Protein AF-A0A6A4AZH9-F1 (afdb_monomer_lite)

Organism: NCBI:txid129364

Foldseek 3Di:
DDDPPPLKDFAAPVNVVVCVVVVQFDDQDQPPVRAGQAWGKGFDDPDPPPPWGKIWTWDDDDVVCVVVRFDWDAHHPGITIIIIFTFQDPVLQVLVVVVDDPPDDRVVVVADGDDPDDDTSVRVVVLCVDPVNVVVVVVCCVPPNDPCSVVVNSSVNSVSVVVSVVVVVVVVVVVVVVVVVVVVVVVVVVVVVVVVVVVVVVVVVVVVVVVVVVVVVVVVVVVVVVVVVVVVVVVVVVVVVVVVVVVVVVVVVVVVVVVVVVVVVVCVVPDDDLVVVLVVCVVPDPDPDDSVVVSVVVVCVSVVHDDPPVDDDDDQDDPDPDPPDGDDDDDDDDDDDDDDDDDDDDDDDDD

Secondary structure (DSSP, 8-state):
------SSEEPBHHHHHHHHHTT-SPPP-B-TTS-B-S--EEE--S-TT--S-EEEEEEE--HHHHHTTB-EEEETTEEEEEEEEEPP-HHHHHHHHTTS-TTSPPGGGTS----SSPPPHHHHHHHHHSHHHHHHHHHHHHHH-STTHHHHHHHHHHHHHHHHHHHHHHHHHHHHHHHHHHHHHHHHHHHHHHHHHHHHHHHHHHHHHHHHHHHHHHHHHHHHHHHHHHHHHHHHHHHHHHHHHHHHHHHHHHHHHHHHHHHHHHHHHS---HHHHHHHHHHH----S-HHHHHHHHHHHHTTPPPPTT---------SS-TT-PPPPPPP-------------------

Radius of gyration: 79.44 Å; chains: 1; bounding box: 114×45×215 Å

pLDDT: mean 78.87, std 18.49, range [31.11, 98.38]

Sequence (351 aa):
QTADTLVTRFLTEPEVRRLETDNSLPAPELGPRGDVVAPTRCDFSMDPSSQGRTRLVGVPASNDHLLRHIHARDGYGGLEALVQVEELDHADLLDLQEFFPEEGPPVANLVLRSRTEATPGEDLMSALQSLPVQREVAALLSEYGADNLAERMFATVSLLRRILDRYRRVCRQLNASASRSRQGALKAQDQLRLIKLSHEFARARLEVECKDIVETNSYTAERYRDDVKALIQEQDANTRRLREENSRLQQQLDDSLALQRVQDQQRQETRFEVADLMNFLGDHATLACNWTRLRDLLAHFHDHTPVPGTWQTVIATTAGDDPLSQSGLFTSMDRPDDRSNDTSQQEESPE

Structure (mmCIF, N/CA/C/O backbone):
data_AF-A0A6A4AZH9-F1
#
_entry.id   AF-A0A6A4AZH9-F1
#
loop_
_atom_site.group_PDB
_atom_site.id
_atom_site.type_symbol
_atom_site.label_atom_id
_atom_site.label_alt_id
_atom_site.label_comp_id
_atom_site.label_asym_id
_atom_site.label_entity_id
_atom_site.label_seq_id
_atom_site.pdbx_PDB_ins_code
_atom_site.Cartn_x
_atom_site.Cartn_y
_atom_site.Cartn_z
_atom_site.occupancy
_atom_site.B_iso_or_equiv
_atom_site.auth_seq_id
_atom_site.auth_comp_id
_atom_site.auth_asym_id
_atom_site.auth_atom_id
_atom_site.pdbx_PDB_model_num
ATOM 1 N N . GLN A 1 1 ? -11.387 -24.317 17.269 1.00 31.11 1 GLN A N 1
ATOM 2 C CA . GLN A 1 1 ? -12.328 -24.398 18.401 1.00 31.11 1 GLN A CA 1
ATOM 3 C C . GLN A 1 1 ? -12.453 -23.006 18.980 1.00 31.11 1 GLN A C 1
ATOM 5 O O . GLN A 1 1 ? -11.541 -22.519 19.631 1.00 31.11 1 GLN A O 1
ATOM 10 N N . THR A 1 2 ? -13.517 -22.319 18.588 1.00 31.23 2 THR A N 1
ATOM 11 C CA . THR A 1 2 ? -13.925 -21.021 19.116 1.00 31.23 2 THR A CA 1
ATOM 12 C C . THR A 1 2 ? -14.366 -21.234 20.554 1.00 31.23 2 THR A C 1
ATOM 14 O O . THR A 1 2 ? -15.399 -21.851 20.790 1.00 31.23 2 THR A O 1
ATOM 17 N N . ALA A 1 3 ? -13.553 -20.793 21.512 1.00 31.56 3 ALA A N 1
ATOM 18 C CA . ALA A 1 3 ? -14.038 -20.616 22.867 1.00 31.56 3 ALA A CA 1
ATOM 19 C C . ALA A 1 3 ? -15.124 -19.541 22.791 1.00 31.56 3 ALA A C 1
ATOM 21 O O . ALA A 1 3 ? -14.811 -18.371 22.548 1.00 31.56 3 ALA A O 1
ATOM 22 N N . ASP A 1 4 ? -16.381 -19.963 22.925 1.00 36.62 4 ASP A N 1
ATOM 23 C CA . ASP A 1 4 ? -17.489 -19.087 23.279 1.00 36.62 4 ASP A CA 1
ATOM 24 C C . ASP A 1 4 ? -17.077 -18.380 24.564 1.00 36.62 4 ASP A C 1
ATOM 26 O O . ASP A 1 4 ? -17.174 -18.899 25.675 1.00 36.62 4 ASP A O 1
ATOM 30 N N . THR A 1 5 ? -16.490 -17.204 24.395 1.00 44.53 5 THR A N 1
ATOM 31 C CA . THR A 1 5 ? -16.122 -16.333 25.495 1.00 44.53 5 THR A CA 1
ATOM 32 C C . THR A 1 5 ? -17.438 -15.734 25.944 1.00 44.53 5 THR A C 1
ATOM 34 O O . THR A 1 5 ? -17.856 -14.693 25.436 1.00 44.53 5 THR A O 1
ATOM 37 N N . LEU A 1 6 ? -18.127 -16.445 26.842 1.00 54.19 6 LEU A N 1
ATOM 38 C CA . LEU A 1 6 ? -19.339 -15.974 27.502 1.00 54.19 6 LEU A CA 1
ATOM 39 C C . LEU A 1 6 ? -19.159 -14.493 27.857 1.00 54.19 6 LEU A C 1
ATOM 41 O O . LEU A 1 6 ? -18.090 -14.081 28.325 1.00 54.19 6 LEU A O 1
ATOM 45 N N . VAL A 1 7 ? -20.154 -13.668 27.527 1.00 62.19 7 VAL A N 1
ATOM 46 C CA . VAL A 1 7 ? -20.122 -12.213 27.775 1.00 62.19 7 VAL A CA 1
ATOM 47 C C . VAL A 1 7 ? -19.872 -11.942 29.262 1.00 62.19 7 VAL A C 1
ATOM 49 O O . VAL A 1 7 ? -19.099 -11.049 29.597 1.00 62.19 7 VAL A O 1
ATOM 52 N N . THR A 1 8 ? -20.421 -12.800 30.121 1.00 72.62 8 THR A N 1
ATOM 53 C CA . THR A 1 8 ? -20.174 -12.885 31.561 1.00 72.62 8 THR A CA 1
ATOM 54 C C . THR A 1 8 ? -19.335 -14.116 31.891 1.00 72.62 8 THR A C 1
ATOM 56 O O . THR A 1 8 ? -19.650 -15.230 31.475 1.00 72.62 8 THR A O 1
ATOM 59 N N . ARG A 1 9 ? -18.240 -13.926 32.634 1.00 84.25 9 ARG A N 1
ATOM 60 C CA . ARG A 1 9 ? -17.409 -15.028 33.133 1.00 84.25 9 ARG A CA 1
ATOM 61 C C . ARG A 1 9 ? -17.709 -15.248 34.608 1.00 84.25 9 ARG A C 1
ATOM 63 O O . ARG A 1 9 ? -17.479 -14.358 35.418 1.00 84.25 9 ARG A O 1
ATOM 70 N N . PHE A 1 10 ? -18.207 -16.430 34.936 1.00 85.94 10 PHE A N 1
ATOM 71 C CA . PHE A 1 10 ? -18.449 -16.856 36.310 1.00 85.94 10 PHE A CA 1
ATOM 72 C C . PHE A 1 10 ? -17.340 -17.772 36.805 1.00 85.94 10 PHE A C 1
ATOM 74 O O . PHE A 1 10 ? -16.674 -18.425 36.000 1.00 85.94 10 PHE A O 1
ATOM 81 N N . LEU A 1 11 ? -17.172 -17.841 38.125 1.00 83.06 11 LEU A N 1
ATOM 82 C CA . LEU A 1 11 ? -16.266 -18.809 38.725 1.00 83.06 11 LEU A CA 1
ATOM 83 C C . LEU A 1 11 ? -16.868 -20.213 38.752 1.00 83.06 11 LEU A C 1
ATOM 85 O O . LEU A 1 11 ? -17.995 -20.441 39.197 1.00 83.06 11 LEU A O 1
ATOM 89 N N . THR A 1 12 ? -16.063 -21.171 38.316 1.00 83.88 12 THR A N 1
ATOM 90 C CA . THR A 1 12 ? -16.353 -22.602 38.434 1.00 83.88 12 THR A CA 1
ATOM 91 C C . THR A 1 12 ? -15.789 -23.160 39.745 1.00 83.88 12 THR A C 1
ATOM 93 O O . THR A 1 12 ? -14.830 -22.617 40.297 1.00 83.88 12 THR A O 1
ATOM 96 N N . GLU A 1 13 ? -16.334 -24.272 40.251 1.00 79.81 13 GLU A N 1
ATOM 97 C CA . GLU A 1 13 ? -15.819 -24.928 41.470 1.00 79.81 13 GLU A CA 1
ATOM 98 C C . GLU A 1 13 ? -14.287 -25.124 41.522 1.00 79.81 13 GLU A C 1
ATOM 100 O O . GLU A 1 13 ? -13.693 -24.822 42.560 1.00 79.81 13 GLU A O 1
ATOM 105 N N . PRO A 1 14 ? -13.599 -25.606 40.465 1.00 79.69 14 PRO A N 1
ATOM 106 C CA . PRO A 1 14 ? -12.148 -25.780 40.520 1.00 79.69 14 PRO A CA 1
ATOM 107 C C . PRO A 1 14 ? -11.386 -24.451 40.618 1.00 79.69 14 PRO A C 1
ATOM 109 O O . PRO A 1 14 ? -10.327 -24.404 41.245 1.00 79.69 14 PRO A O 1
ATOM 112 N N . GLU A 1 15 ? -11.899 -23.373 40.020 1.00 80.75 15 GLU A N 1
ATOM 113 C CA . GLU A 1 15 ? -11.302 -22.037 40.141 1.00 80.75 15 GLU A CA 1
ATOM 114 C C . GLU A 1 15 ? -11.474 -21.493 41.561 1.00 80.75 15 GLU A C 1
ATOM 116 O O . GLU A 1 15 ? -10.529 -20.938 42.116 1.00 80.75 15 GLU A O 1
ATOM 121 N N . VAL A 1 16 ? -12.638 -21.720 42.175 1.00 80.50 16 VAL A N 1
ATOM 122 C CA . VAL A 1 16 ? -12.907 -21.320 43.562 1.00 80.50 16 VAL A CA 1
ATOM 123 C C . VAL A 1 16 ? -11.982 -22.033 44.531 1.00 80.50 16 VAL A C 1
ATOM 125 O O . VAL A 1 16 ? -11.310 -21.365 45.309 1.00 80.50 16 VAL A O 1
ATOM 128 N N . ARG A 1 17 ? -11.849 -23.361 44.429 1.00 77.56 17 ARG A N 1
ATOM 129 C CA . ARG A 1 17 ? -10.949 -24.120 45.314 1.00 77.56 17 ARG A CA 1
ATOM 130 C C . ARG A 1 17 ? -9.510 -23.625 45.234 1.00 77.56 17 ARG A C 1
ATOM 132 O O . ARG A 1 17 ? -8.837 -23.521 46.255 1.00 77.56 17 ARG A O 1
ATOM 139 N N . ARG A 1 18 ? -9.030 -23.296 44.031 1.00 79.44 18 ARG A N 1
ATOM 140 C CA . ARG A 1 18 ? -7.698 -22.696 43.859 1.00 79.44 18 ARG A CA 1
ATOM 141 C C . ARG A 1 18 ? -7.583 -21.372 44.610 1.00 79.44 18 ARG A C 1
ATOM 143 O O . ARG A 1 18 ? -6.642 -21.184 45.367 1.00 79.44 18 ARG A O 1
ATOM 150 N N . LEU A 1 19 ? -8.558 -20.487 44.436 1.00 77.44 19 LEU A N 1
ATOM 151 C CA . LEU A 1 19 ? -8.535 -19.160 45.045 1.00 77.44 19 LEU A CA 1
ATOM 152 C C . LEU A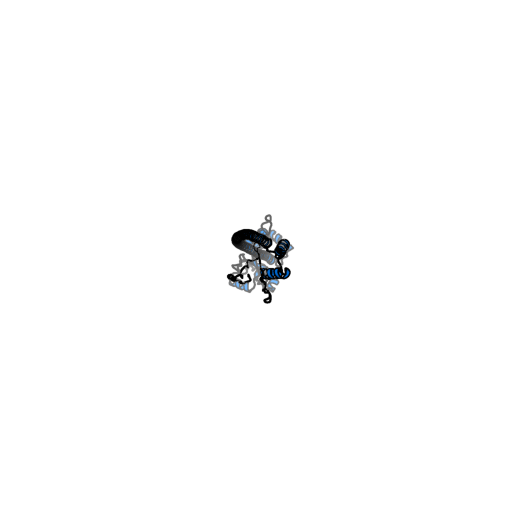 1 19 ? -8.716 -19.183 46.567 1.00 77.44 19 LEU A C 1
ATOM 154 O O . LEU A 1 19 ? -8.151 -18.334 47.252 1.00 77.44 19 LEU A O 1
ATOM 158 N N . GLU A 1 20 ? -9.474 -20.141 47.099 1.00 78.50 20 GLU A N 1
ATOM 159 C CA . GLU A 1 20 ? -9.558 -20.403 48.540 1.00 78.50 20 GLU A CA 1
ATOM 160 C C . GLU A 1 20 ? -8.208 -20.873 49.091 1.00 78.50 20 GLU A C 1
ATOM 162 O O . GLU A 1 20 ? -7.778 -20.411 50.145 1.00 78.50 20 GLU A O 1
ATOM 167 N N . THR A 1 21 ? -7.502 -21.734 48.350 1.00 76.69 21 THR A N 1
ATOM 168 C CA . THR A 1 21 ? -6.157 -22.203 48.730 1.00 76.69 21 THR A CA 1
ATOM 169 C C . THR A 1 21 ? -5.149 -21.047 48.753 1.00 76.69 21 THR A C 1
ATOM 171 O O . THR A 1 21 ? -4.294 -20.984 49.635 1.00 76.69 21 THR A O 1
ATOM 174 N N . ASP A 1 22 ? -5.290 -20.102 47.821 1.00 75.06 22 ASP A N 1
ATOM 175 C CA . ASP A 1 22 ? -4.430 -18.923 47.685 1.00 75.06 22 ASP A CA 1
ATOM 176 C C . ASP A 1 22 ? -4.863 -17.742 48.586 1.00 75.06 22 ASP A C 1
ATOM 178 O O . ASP A 1 22 ? -4.343 -16.635 48.437 1.00 75.06 22 ASP A O 1
ATOM 182 N N . ASN A 1 23 ? -5.832 -17.933 49.499 1.00 71.88 23 ASN A N 1
ATOM 183 C CA . ASN A 1 23 ? -6.441 -16.882 50.338 1.00 71.88 23 ASN A CA 1
ATOM 184 C C . ASN A 1 23 ? -6.912 -15.639 49.549 1.00 71.88 23 ASN A C 1
ATOM 186 O O . ASN A 1 23 ? -6.941 -14.525 50.071 1.00 71.88 23 ASN A O 1
ATOM 190 N N . SER A 1 24 ? -7.261 -15.820 48.274 1.00 73.94 24 SER A N 1
ATOM 191 C CA . SER A 1 24 ? -7.645 -14.744 47.350 1.00 73.94 24 SER A CA 1
ATOM 192 C C . SER A 1 24 ? -9.163 -14.538 47.272 1.00 73.94 24 SER A C 1
ATOM 194 O O . SER A 1 24 ? -9.627 -13.526 46.748 1.00 73.94 24 SER A O 1
ATOM 196 N N . LEU A 1 25 ? -9.952 -15.480 47.802 1.00 75.69 25 LEU A N 1
ATOM 197 C CA . LEU A 1 25 ? -11.391 -15.322 48.011 1.00 75.69 25 LEU A CA 1
ATOM 198 C C . LEU A 1 25 ? -11.680 -15.070 49.497 1.00 75.69 25 LEU A C 1
ATOM 200 O O . LEU A 1 25 ? -11.333 -15.913 50.325 1.00 75.69 25 LEU A O 1
ATOM 204 N N . PRO A 1 26 ? -12.338 -13.954 49.859 1.00 70.62 26 PRO A N 1
ATOM 205 C CA . PRO A 1 26 ? -12.730 -13.710 51.240 1.00 70.62 26 PRO A CA 1
ATOM 206 C C . PRO A 1 26 ? -13.801 -14.715 51.675 1.00 70.62 26 PRO A C 1
ATOM 208 O O . PRO A 1 26 ? -14.701 -15.062 50.899 1.00 70.62 26 PRO A O 1
ATOM 211 N N . ALA A 1 27 ? -13.731 -15.157 52.932 1.00 67.75 27 ALA A N 1
ATOM 212 C CA . ALA A 1 27 ? -14.790 -15.956 53.542 1.00 67.75 27 ALA A CA 1
ATOM 213 C C . ALA A 1 27 ? -16.128 -15.180 53.532 1.00 67.75 27 ALA A C 1
ATOM 215 O O . ALA A 1 27 ? -16.113 -13.948 53.506 1.00 67.75 27 ALA A O 1
ATOM 216 N N . PRO A 1 28 ? -17.289 -15.857 53.518 1.00 67.25 28 PRO A N 1
ATOM 217 C CA . PRO A 1 28 ? -18.581 -15.188 53.663 1.00 67.25 28 PRO A CA 1
ATOM 218 C C . PRO A 1 28 ? -18.626 -14.373 54.960 1.00 67.25 28 PRO A C 1
ATOM 220 O O . PRO A 1 28 ? -18.467 -14.925 56.048 1.00 67.25 28 PRO A O 1
ATOM 223 N N . GLU A 1 29 ? -18.810 -13.055 54.849 1.00 64.06 29 GLU A N 1
ATOM 224 C CA . GLU A 1 29 ? -18.957 -12.178 56.012 1.00 64.06 29 GLU A CA 1
ATOM 225 C C . GLU A 1 29 ? -20.348 -12.369 56.620 1.00 64.06 29 GLU A C 1
ATOM 227 O O . GLU A 1 29 ? -21.346 -11.876 56.099 1.00 64.06 29 GLU A O 1
ATOM 232 N N . LEU A 1 30 ? -20.414 -13.101 57.730 1.00 59.88 30 LEU A N 1
ATOM 233 C CA . LEU A 1 30 ? -21.642 -13.328 58.486 1.00 59.88 30 LEU A CA 1
ATOM 234 C C . LEU A 1 30 ? -21.755 -12.276 59.593 1.00 59.88 30 LEU A C 1
ATOM 236 O O . LEU A 1 30 ? -20.867 -12.140 60.434 1.00 59.88 30 LEU A O 1
ATOM 240 N N . GLY A 1 31 ? -22.857 -11.532 59.609 1.00 58.97 31 GLY A N 1
ATOM 241 C CA . GLY A 1 31 ? -23.168 -10.571 60.658 1.00 58.97 31 GLY A CA 1
ATOM 242 C C . GLY A 1 31 ? -23.436 -11.245 62.012 1.00 58.97 31 GLY A C 1
ATOM 243 O O . GLY A 1 31 ? -23.592 -12.465 62.097 1.00 58.97 31 GLY A O 1
ATOM 244 N N . PRO A 1 32 ? -23.569 -10.466 63.100 1.00 49.00 32 PRO A N 1
ATOM 245 C CA . PRO A 1 32 ? -23.728 -10.978 64.469 1.00 49.00 32 PRO A CA 1
ATOM 246 C C . PRO A 1 32 ? -24.996 -11.826 64.710 1.00 49.00 32 PRO A C 1
ATOM 248 O O . PRO A 1 32 ? -25.144 -12.412 65.781 1.00 49.00 32 PRO A O 1
ATOM 251 N N . ARG A 1 33 ? -25.907 -11.913 63.728 1.00 55.22 33 ARG A N 1
ATOM 252 C CA . ARG A 1 33 ? -27.088 -12.797 63.715 1.00 55.22 33 ARG A CA 1
ATOM 253 C C . ARG A 1 33 ? -27.050 -13.898 62.643 1.00 55.22 33 ARG A C 1
ATOM 255 O O . ARG A 1 33 ? -28.024 -14.629 62.514 1.00 55.22 33 ARG A O 1
ATOM 262 N N . GLY A 1 34 ? -25.948 -14.030 61.905 1.00 54.34 34 GLY A N 1
ATOM 263 C CA . GLY A 1 34 ? -25.836 -14.917 60.743 1.00 54.34 34 GLY A CA 1
ATOM 264 C C . GLY A 1 34 ? -26.272 -14.286 59.415 1.00 54.34 34 GLY A C 1
ATOM 265 O O . GLY A 1 34 ? -26.198 -14.956 58.392 1.00 54.34 34 GLY A O 1
ATOM 266 N N . ASP A 1 35 ? -26.683 -13.013 59.406 1.00 55.56 35 ASP A N 1
ATOM 267 C CA . ASP A 1 35 ? -27.084 -12.299 58.187 1.00 55.56 35 ASP A CA 1
ATOM 268 C C . ASP A 1 35 ? -25.862 -11.708 57.469 1.00 55.56 35 ASP A C 1
ATOM 270 O O . ASP A 1 35 ? -25.072 -10.992 58.084 1.00 55.56 35 ASP A O 1
ATOM 274 N N . VAL A 1 36 ? -25.699 -11.984 56.173 1.00 57.03 36 VAL A N 1
ATOM 275 C CA . VAL A 1 36 ? -24.596 -11.435 55.365 1.00 57.03 36 VAL A CA 1
ATOM 276 C C . VAL A 1 36 ? -24.802 -9.938 55.121 1.00 57.03 36 VAL A C 1
ATOM 278 O O . VAL A 1 36 ? -25.883 -9.502 54.730 1.00 57.03 36 VAL A O 1
ATOM 281 N N . VAL A 1 37 ? -23.751 -9.148 55.354 1.00 72.50 37 VAL A N 1
ATOM 282 C CA . VAL A 1 37 ? -23.840 -7.687 55.514 1.00 72.50 37 VAL A CA 1
ATOM 283 C C . VAL A 1 37 ? -23.841 -6.952 54.159 1.00 72.50 37 VAL A C 1
ATOM 285 O O . VAL A 1 37 ? -24.628 -6.027 53.976 1.00 72.50 37 VAL A O 1
ATOM 288 N N . ALA A 1 38 ? -23.068 -7.395 53.161 1.00 78.94 38 ALA A N 1
ATOM 289 C CA . ALA A 1 38 ? -23.060 -6.825 51.806 1.00 78.94 38 ALA A CA 1
ATOM 290 C C . ALA A 1 38 ? -22.777 -7.900 50.738 1.00 78.94 38 ALA A C 1
ATOM 292 O O . ALA A 1 38 ? -22.201 -8.937 51.076 1.00 78.94 38 ALA A O 1
ATOM 293 N N . PRO A 1 39 ? -23.146 -7.672 49.459 1.00 85.00 39 PRO A N 1
ATOM 294 C CA . PRO A 1 39 ? -22.800 -8.594 48.385 1.00 85.00 39 PRO A CA 1
ATOM 295 C C . PRO A 1 39 ? -21.295 -8.813 48.282 1.00 85.00 39 PRO A C 1
ATOM 297 O O . PRO A 1 39 ? -20.516 -7.866 48.444 1.00 85.00 39 PRO A O 1
ATOM 300 N N . THR A 1 40 ? -20.883 -10.045 47.976 1.00 86.38 40 THR A N 1
ATOM 301 C CA . THR A 1 40 ? -19.459 -10.394 47.920 1.00 86.38 40 THR A CA 1
ATOM 302 C C . THR A 1 40 ? -18.724 -9.487 46.932 1.00 86.38 40 THR A C 1
ATOM 304 O O . THR A 1 40 ? -19.158 -9.309 45.794 1.00 86.38 40 THR A O 1
ATOM 307 N N . ARG A 1 41 ? -17.583 -8.924 47.338 1.00 85.12 41 ARG A N 1
ATOM 308 C CA . ARG A 1 41 ? -16.720 -8.137 46.454 1.00 85.12 41 ARG A CA 1
ATOM 309 C C . ARG A 1 41 ? -15.258 -8.348 46.811 1.00 85.12 41 ARG A C 1
ATOM 311 O O . ARG A 1 41 ? -14.850 -8.049 47.928 1.00 85.12 41 ARG A O 1
ATOM 318 N N . CYS A 1 42 ? -14.457 -8.785 45.848 1.00 81.56 42 CYS A N 1
ATOM 319 C CA . CYS A 1 42 ? -13.008 -8.846 46.007 1.00 81.56 42 CYS A CA 1
ATOM 320 C C . CYS A 1 42 ? -12.281 -8.457 44.723 1.00 81.56 42 CYS A C 1
ATOM 322 O O . CYS A 1 42 ? -12.766 -8.671 43.607 1.00 81.56 42 CYS A O 1
ATOM 324 N N . ASP A 1 43 ? -11.107 -7.855 44.893 1.00 77.44 43 ASP A N 1
ATOM 325 C CA . ASP A 1 43 ? -10.218 -7.592 43.774 1.00 77.44 43 ASP A CA 1
ATOM 326 C C . ASP A 1 43 ? -9.674 -8.931 43.270 1.00 77.44 43 ASP A C 1
ATOM 328 O O . ASP A 1 43 ? -9.253 -9.790 44.044 1.00 77.44 43 ASP A O 1
ATOM 332 N N . PHE A 1 44 ? -9.734 -9.126 41.958 1.00 70.56 44 PHE A N 1
ATOM 333 C CA . PHE A 1 44 ? -9.440 -10.405 41.338 1.00 70.56 44 PHE A CA 1
ATOM 334 C C . PHE A 1 44 ? -8.429 -10.198 40.233 1.00 70.56 44 PHE A C 1
ATOM 336 O O . PHE A 1 44 ? -8.704 -9.492 39.271 1.00 70.56 44 PHE A O 1
ATOM 343 N N . SER A 1 45 ? -7.262 -10.819 40.348 1.00 64.62 45 SER A N 1
ATOM 344 C CA . SER A 1 45 ? -6.235 -10.773 39.312 1.00 64.62 45 SER A CA 1
ATOM 345 C C . SER A 1 45 ? -5.880 -12.199 38.921 1.00 64.62 45 SER A C 1
ATOM 347 O O . SER A 1 45 ? -5.252 -12.915 39.693 1.00 64.62 45 SER A O 1
ATOM 349 N N . MET A 1 46 ? -6.323 -12.630 37.739 1.00 53.59 46 MET A N 1
ATOM 350 C CA . MET A 1 46 ? -5.933 -13.931 37.174 1.00 53.59 46 MET A CA 1
ATOM 351 C C . MET A 1 46 ? -4.747 -13.825 36.216 1.00 53.59 46 MET A C 1
ATOM 353 O O . MET A 1 46 ? -4.149 -14.851 35.902 1.00 53.59 46 MET A O 1
ATOM 357 N N . ASP A 1 47 ? -4.407 -12.624 35.735 1.00 51.56 47 ASP A N 1
ATOM 358 C CA . ASP A 1 47 ? -3.449 -12.474 34.643 1.00 51.56 47 ASP A CA 1
ATOM 359 C C . ASP A 1 47 ? -2.713 -11.117 34.710 1.00 51.56 47 ASP A C 1
ATOM 361 O O . ASP A 1 47 ? -3.355 -10.068 34.679 1.00 51.56 47 ASP A O 1
ATOM 365 N N . PRO A 1 48 ? -1.368 -11.069 34.750 1.00 45.19 48 PRO A N 1
ATOM 366 C CA . PRO A 1 48 ? -0.621 -9.808 34.648 1.00 45.19 48 PRO A CA 1
ATOM 367 C C . PRO A 1 48 ? -0.758 -9.141 33.264 1.00 45.19 48 PRO A C 1
ATOM 369 O O . PRO A 1 48 ? -0.300 -8.015 33.071 1.00 45.19 48 PRO A O 1
ATOM 372 N N . SER A 1 49 ? -1.364 -9.833 32.291 1.00 47.72 49 SER A N 1
ATOM 373 C CA . SER A 1 49 ? -1.615 -9.338 30.935 1.00 47.72 49 SER A CA 1
ATOM 374 C C . SER A 1 49 ? -2.946 -8.587 30.777 1.00 47.72 49 SER A C 1
ATOM 376 O O . SER A 1 49 ? -3.097 -7.824 29.817 1.00 47.72 49 SER A O 1
ATOM 378 N N . SER A 1 50 ? -3.899 -8.736 31.709 1.00 52.25 50 SER A N 1
ATOM 379 C CA . SER A 1 50 ? -5.119 -7.927 31.719 1.00 52.25 50 SER A CA 1
ATOM 380 C C . SER A 1 50 ? -4.785 -6.531 32.239 1.00 52.25 50 SER A C 1
ATOM 382 O O . SER A 1 50 ? -4.673 -6.307 33.438 1.00 52.25 50 SER A O 1
ATOM 384 N N . GLN A 1 51 ? -4.627 -5.572 31.326 1.00 48.09 51 GLN A N 1
ATOM 385 C CA . GLN A 1 51 ? -4.374 -4.157 31.643 1.00 48.09 51 GLN A CA 1
ATOM 386 C C . GLN A 1 51 ? -5.514 -3.479 32.434 1.00 48.09 51 GLN A C 1
ATOM 388 O O . GLN A 1 51 ? -5.359 -2.339 32.862 1.00 48.09 51 GLN A O 1
ATOM 393 N N . GLY A 1 52 ? -6.645 -4.162 32.643 1.00 57.69 52 GLY A N 1
ATOM 394 C CA . GLY A 1 52 ? -7.787 -3.669 33.410 1.00 57.69 52 GLY A CA 1
ATOM 395 C C . GLY A 1 52 ? -7.850 -4.250 34.816 1.00 57.69 52 GLY A C 1
ATOM 396 O O . GLY A 1 52 ? -7.540 -5.419 35.033 1.00 57.69 52 GLY A O 1
ATOM 397 N N . ARG A 1 53 ? -8.322 -3.444 35.771 1.00 70.94 53 ARG A N 1
ATOM 398 C CA . ARG A 1 53 ? -8.732 -3.944 37.085 1.00 70.94 53 ARG A CA 1
ATOM 399 C C . ARG A 1 53 ? -9.944 -4.854 36.907 1.00 70.94 53 ARG A C 1
ATOM 401 O O . ARG A 1 53 ? -11.007 -4.404 36.481 1.00 70.94 53 ARG A O 1
ATOM 408 N N . THR A 1 54 ? -9.773 -6.129 37.226 1.00 80.12 54 THR A N 1
ATOM 409 C CA . THR A 1 54 ? -10.861 -7.103 37.286 1.00 80.12 54 THR A CA 1
ATOM 410 C C . THR A 1 54 ? -11.269 -7.331 38.733 1.00 80.12 54 THR A C 1
ATOM 412 O O . THR A 1 54 ? -10.439 -7.313 39.642 1.00 80.12 54 THR A O 1
ATOM 415 N N . ARG A 1 55 ? -12.566 -7.506 38.970 1.00 84.56 55 ARG A N 1
ATOM 416 C CA . ARG A 1 55 ? -13.107 -7.801 40.301 1.00 84.56 55 ARG A CA 1
ATOM 417 C C . ARG A 1 55 ? -14.094 -8.939 40.224 1.00 84.56 55 ARG A C 1
ATOM 419 O O . ARG A 1 55 ? -14.721 -9.143 39.190 1.00 84.56 55 ARG A O 1
ATOM 426 N N . LEU A 1 56 ? -14.245 -9.654 41.324 1.00 87.62 56 LEU A N 1
ATOM 427 C CA . LEU A 1 56 ? -15.344 -10.588 41.497 1.00 87.62 56 LEU A CA 1
ATOM 428 C C . LEU A 1 56 ? -16.431 -9.915 42.312 1.00 87.62 56 LEU A C 1
ATOM 430 O O . LEU A 1 56 ? -16.150 -9.304 43.346 1.00 87.62 56 LEU A O 1
ATOM 434 N N . VAL A 1 57 ? -17.660 -10.028 41.826 1.00 88.69 57 VAL A N 1
ATOM 435 C CA . VAL A 1 57 ? -18.848 -9.494 42.487 1.00 88.69 57 VAL A CA 1
ATOM 436 C C . VAL A 1 57 ? -19.878 -10.609 42.633 1.00 88.69 57 VAL A C 1
ATOM 438 O O . VAL A 1 57 ? -20.095 -11.385 41.702 1.00 88.69 57 VAL A O 1
ATOM 441 N N . GLY A 1 58 ? -20.495 -10.697 43.806 1.00 90.25 58 GLY A N 1
ATOM 442 C CA . GLY A 1 58 ? -21.619 -11.578 44.080 1.00 90.25 58 GLY A CA 1
ATOM 443 C C . GLY A 1 58 ? -22.888 -11.060 43.417 1.00 90.25 58 GLY A C 1
ATOM 444 O O . GLY A 1 58 ? -23.275 -9.905 43.598 1.00 90.25 58 GLY A O 1
ATOM 445 N N . VAL A 1 59 ? -23.532 -11.916 42.631 1.00 92.06 59 VAL A N 1
ATOM 446 C CA . VAL A 1 59 ? -24.880 -11.694 42.096 1.00 92.06 59 VAL A CA 1
ATOM 447 C C . VAL A 1 59 ? -25.807 -12.801 42.589 1.00 92.06 59 VAL A C 1
ATOM 449 O O . VAL A 1 59 ? -25.327 -13.917 42.797 1.00 92.06 59 VAL A O 1
ATOM 452 N N . PRO A 1 60 ? -27.119 -12.547 42.754 1.00 92.00 60 PRO A N 1
ATOM 453 C CA . PRO A 1 60 ? -28.061 -13.580 43.177 1.00 92.00 60 PRO A CA 1
ATOM 454 C C . PRO A 1 60 ? -27.947 -14.838 42.310 1.00 92.00 60 PRO A C 1
ATOM 456 O O . PRO A 1 60 ? -27.967 -14.766 41.077 1.00 92.00 60 PRO A O 1
ATOM 459 N N . ALA A 1 61 ? -27.796 -15.996 42.948 1.00 91.38 61 ALA A N 1
ATOM 460 C CA . ALA A 1 61 ? -27.712 -17.263 42.246 1.00 91.38 61 ALA A CA 1
ATOM 461 C C . ALA A 1 61 ? -29.084 -17.638 41.668 1.00 91.38 61 ALA A C 1
ATOM 463 O O . ALA A 1 61 ? -30.105 -17.582 42.352 1.00 91.38 61 ALA A O 1
ATOM 464 N N . SER A 1 62 ? -29.103 -18.050 40.401 1.00 89.75 62 SER A N 1
ATOM 465 C CA . SER A 1 62 ? -30.293 -18.547 39.718 1.00 89.75 62 SER A CA 1
ATOM 466 C C . SER A 1 62 ? -30.192 -20.061 39.503 1.00 89.75 62 SER A C 1
ATOM 468 O O . SER A 1 62 ? -29.102 -20.638 39.535 1.00 89.75 62 SER A O 1
ATOM 470 N N . ASN A 1 63 ? -31.320 -20.719 39.221 1.00 88.38 63 ASN A N 1
ATOM 471 C CA . ASN A 1 63 ? -31.321 -22.141 38.849 1.00 88.38 63 ASN A CA 1
ATOM 472 C C . ASN A 1 63 ? -30.449 -22.425 37.617 1.00 88.38 63 ASN A C 1
ATOM 474 O O . ASN A 1 63 ? -29.848 -23.491 37.521 1.00 88.38 63 ASN A O 1
ATOM 478 N N . ASP A 1 64 ? -30.350 -21.471 36.690 1.00 88.69 64 ASP A N 1
ATOM 479 C CA . ASP A 1 64 ? -29.506 -21.597 35.503 1.00 88.69 64 ASP A CA 1
ATOM 480 C C . ASP A 1 64 ? -28.013 -21.665 35.869 1.00 88.69 64 ASP A C 1
ATOM 482 O O . ASP A 1 64 ? -27.282 -22.467 35.289 1.00 88.69 64 ASP A O 1
ATOM 486 N N . HIS A 1 65 ? -27.568 -20.940 36.903 1.00 90.50 65 HIS A N 1
ATOM 487 C CA . HIS A 1 65 ? -26.192 -21.054 37.399 1.00 90.50 65 HIS A CA 1
ATOM 488 C C . HIS A 1 65 ? -25.886 -22.463 37.914 1.00 90.50 65 HIS A C 1
ATOM 490 O O . HIS A 1 65 ? -24.851 -23.039 37.575 1.00 90.50 65 HIS A O 1
ATOM 496 N N . LEU A 1 66 ? -26.816 -23.049 38.672 1.00 85.38 66 LEU A N 1
ATOM 497 C CA . LEU A 1 66 ? -26.672 -24.404 39.205 1.00 85.38 66 LEU A CA 1
ATOM 498 C C . LEU A 1 66 ? -26.648 -25.452 38.084 1.00 85.38 66 LEU A C 1
ATOM 500 O O . LEU A 1 66 ? -25.815 -26.358 38.103 1.00 85.38 66 LEU A O 1
ATOM 504 N N . LEU A 1 67 ? -27.510 -25.297 37.073 1.00 87.88 67 LEU A N 1
ATOM 505 C CA . LEU A 1 67 ? -27.539 -26.164 35.888 1.00 87.88 67 LEU A CA 1
ATOM 506 C C . LEU A 1 67 ? -26.248 -26.077 35.065 1.00 87.88 67 LEU A C 1
ATOM 508 O O . LEU A 1 67 ? -25.840 -27.061 34.454 1.00 87.88 67 LEU A O 1
ATOM 512 N N . ARG A 1 68 ? -25.592 -24.913 35.058 1.00 86.50 68 ARG A N 1
ATOM 513 C CA . ARG A 1 68 ? -24.302 -24.688 34.390 1.00 86.50 68 ARG A CA 1
ATOM 514 C C . ARG A 1 68 ? -23.095 -25.070 35.249 1.00 86.50 68 ARG A C 1
ATOM 516 O O . ARG A 1 68 ? -21.968 -24.829 34.824 1.00 86.50 68 ARG A O 1
ATOM 523 N N . HIS A 1 69 ? -23.311 -25.656 36.429 1.00 85.62 69 HIS A N 1
ATOM 524 C CA . HIS A 1 69 ? -22.257 -26.005 37.387 1.00 85.62 69 HIS A CA 1
ATOM 525 C C . HIS A 1 69 ? -21.372 -24.806 37.783 1.00 85.62 69 HIS A C 1
ATOM 527 O O . HIS A 1 69 ? -20.178 -24.953 38.055 1.00 85.62 69 HIS A O 1
ATOM 533 N N . ILE A 1 70 ? -21.959 -23.605 37.802 1.00 89.19 70 ILE A N 1
ATOM 534 C CA . ILE A 1 70 ? -21.318 -22.404 38.338 1.00 89.19 70 ILE A CA 1
ATOM 535 C C . ILE A 1 70 ? -21.297 -22.521 39.861 1.00 89.19 70 ILE A C 1
ATOM 537 O O . ILE A 1 70 ? -22.274 -22.957 40.472 1.00 89.19 70 ILE A O 1
ATOM 541 N N . HIS A 1 71 ? -20.182 -22.130 40.477 1.00 87.56 71 HIS A N 1
ATOM 542 C CA . HIS A 1 71 ? -20.078 -22.160 41.927 1.00 87.56 71 HIS A CA 1
ATOM 543 C C . HIS A 1 71 ? -20.999 -21.108 42.557 1.00 87.56 71 HIS A C 1
ATOM 545 O O . HIS A 1 71 ? -20.957 -19.930 42.190 1.00 87.56 71 HIS A O 1
ATOM 551 N N . ALA A 1 72 ? -21.791 -21.546 43.536 1.00 88.88 72 ALA A N 1
ATOM 552 C CA . ALA A 1 72 ? -22.614 -20.690 44.373 1.00 88.88 72 ALA A CA 1
ATOM 553 C C . ALA A 1 72 ? -22.185 -20.818 45.839 1.00 88.88 72 ALA A C 1
ATOM 555 O O . ALA A 1 72 ? -21.819 -21.904 46.291 1.00 88.88 72 ALA A O 1
ATOM 556 N N . ARG A 1 73 ? -22.257 -19.711 46.574 1.00 85.56 73 ARG A N 1
ATOM 557 C CA . ARG A 1 73 ? -21.920 -19.618 48.002 1.00 85.56 73 ARG A CA 1
ATOM 558 C C . ARG A 1 73 ? -22.939 -18.771 48.741 1.00 85.56 73 ARG A C 1
ATOM 560 O O . ARG A 1 73 ? -23.646 -17.989 48.116 1.00 85.56 73 ARG A O 1
ATOM 567 N N . ASP A 1 74 ? -22.971 -18.877 50.060 1.00 85.31 74 ASP A N 1
ATOM 568 C CA . ASP A 1 74 ? -23.795 -17.987 50.875 1.00 85.31 74 ASP A CA 1
ATOM 569 C C . ASP A 1 74 ? -23.295 -16.537 50.766 1.00 85.31 74 ASP A C 1
ATOM 571 O O . ASP A 1 74 ? -22.0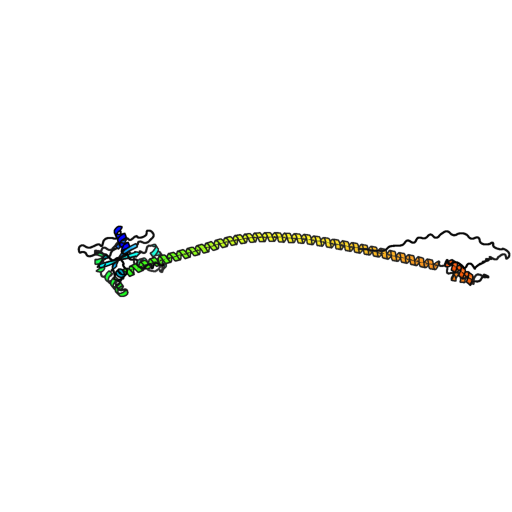86 -16.264 50.815 1.00 85.31 74 ASP A O 1
ATOM 575 N N . GLY A 1 75 ? -24.241 -15.616 50.589 1.00 84.19 75 GLY A N 1
ATOM 576 C CA . GLY A 1 75 ? -24.006 -14.197 50.364 1.00 84.19 75 GLY A CA 1
ATOM 577 C C . GLY A 1 75 ? -25.217 -13.331 50.736 1.00 84.19 75 GLY A C 1
ATOM 578 O O . GLY A 1 75 ? -26.064 -13.721 51.545 1.00 84.19 75 GLY A O 1
ATOM 579 N N . TYR A 1 76 ? -25.292 -12.120 50.186 1.00 83.94 76 TYR A N 1
ATOM 580 C CA . TYR A 1 76 ? -26.301 -11.127 50.545 1.00 83.94 76 TYR A CA 1
ATOM 581 C C . TYR A 1 76 ? -27.714 -11.581 50.157 1.00 83.94 76 TYR A C 1
ATOM 583 O O . TYR A 1 76 ? -28.064 -11.684 48.982 1.00 83.94 76 TYR A O 1
ATOM 591 N N . GLY A 1 77 ? -28.547 -11.836 51.170 1.00 81.31 77 GLY A N 1
ATOM 592 C CA . GLY A 1 77 ? -29.947 -12.228 50.985 1.00 81.31 77 GLY A CA 1
ATOM 593 C C . GLY A 1 77 ? -30.164 -13.651 50.451 1.00 81.31 77 GLY A C 1
ATOM 594 O O . GLY A 1 77 ? -31.300 -13.989 50.122 1.00 81.31 77 GLY A O 1
ATOM 595 N N . GLY A 1 78 ? -29.121 -14.488 50.366 1.00 87.75 78 GLY A N 1
ATOM 596 C CA . GLY A 1 78 ? -29.217 -15.874 49.897 1.00 87.75 78 GLY A CA 1
ATOM 597 C C . GLY A 1 78 ? -27.943 -16.375 49.215 1.00 87.75 78 GLY A C 1
ATOM 598 O O . GLY A 1 78 ? -26.846 -15.907 49.505 1.00 87.75 78 GLY A O 1
ATOM 599 N N . LEU A 1 79 ? -28.090 -17.337 48.301 1.00 89.62 79 LEU A N 1
ATOM 600 C CA . LEU A 1 79 ? -26.976 -17.846 47.500 1.00 89.62 79 LEU A CA 1
ATOM 601 C C . LEU A 1 79 ? -26.539 -16.815 46.450 1.00 89.62 79 LEU A C 1
ATOM 603 O O . LEU A 1 79 ? -27.368 -16.267 45.724 1.00 89.62 79 LEU A O 1
ATOM 607 N N . GLU A 1 80 ? -25.232 -16.618 46.316 1.00 91.00 80 GLU A N 1
ATOM 608 C CA . GLU A 1 80 ? -24.588 -15.777 45.310 1.00 91.00 80 GLU A CA 1
ATOM 609 C C . GLU A 1 80 ? -23.719 -16.607 44.365 1.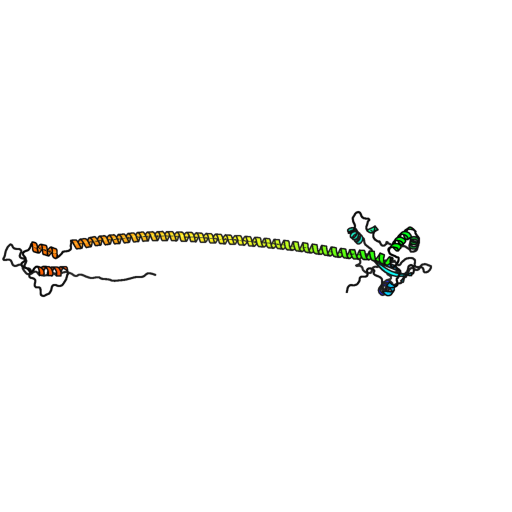00 91.00 80 GLU A C 1
ATOM 611 O O . GLU A 1 80 ? -22.991 -17.504 44.790 1.00 91.00 80 GLU A O 1
ATOM 616 N N . ALA A 1 81 ? -23.745 -16.253 43.082 1.00 91.62 81 ALA A N 1
ATOM 617 C CA . ALA A 1 81 ? -22.747 -16.662 42.102 1.00 91.62 81 ALA A CA 1
ATOM 618 C C . ALA A 1 81 ? -21.734 -15.525 41.906 1.00 91.62 81 ALA A C 1
ATOM 620 O O . ALA A 1 81 ? -22.108 -14.352 41.851 1.00 91.62 81 ALA A O 1
ATOM 621 N N . LEU A 1 82 ? -20.449 -15.860 41.784 1.00 89.75 82 LEU A N 1
ATOM 622 C CA . LEU A 1 82 ? -19.392 -14.863 41.598 1.00 89.75 82 LEU A CA 1
ATOM 623 C C . LEU A 1 82 ? -19.149 -14.607 40.110 1.00 89.75 82 LEU A C 1
ATOM 625 O O . LEU A 1 82 ? -18.705 -15.504 39.387 1.00 89.75 82 LEU A O 1
ATOM 629 N N . VAL A 1 83 ? -19.412 -13.375 39.671 1.00 88.75 83 VAL A N 1
ATOM 630 C CA . VAL A 1 83 ? -19.154 -12.908 38.304 1.00 88.75 83 VAL A CA 1
ATOM 631 C C . VAL A 1 83 ? -17.896 -12.048 38.257 1.00 88.75 83 VAL A C 1
ATOM 633 O O . VAL A 1 83 ? -17.675 -11.188 39.111 1.00 88.75 83 VAL A O 1
ATOM 636 N N . GLN A 1 84 ? -17.065 -12.271 37.243 1.00 87.06 84 GLN A N 1
ATOM 637 C CA . GLN A 1 84 ? -15.932 -11.415 36.928 1.00 87.06 84 GLN A CA 1
ATOM 638 C C . GLN A 1 84 ? -16.431 -10.154 36.218 1.00 87.06 84 GLN A C 1
ATOM 640 O O . GLN A 1 84 ? -16.991 -10.218 35.124 1.00 87.06 84 GLN A O 1
ATOM 645 N N . VAL A 1 85 ? -16.190 -9.009 36.846 1.00 85.38 85 VAL A N 1
ATOM 646 C CA . VAL A 1 85 ? -16.506 -7.679 36.335 1.00 85.38 85 VAL A CA 1
ATOM 647 C C . VAL A 1 85 ? -15.212 -7.006 35.902 1.00 85.38 85 VAL A C 1
ATOM 649 O O . VAL A 1 85 ? -14.273 -6.861 36.689 1.00 85.38 85 VAL A O 1
ATOM 652 N N . GLU A 1 86 ? -15.160 -6.601 34.637 1.00 83.62 86 GLU A N 1
ATOM 653 C CA . GLU A 1 86 ? -14.062 -5.813 34.084 1.00 83.62 86 GLU A CA 1
ATOM 654 C C . GLU A 1 86 ? -14.391 -4.320 34.215 1.00 83.62 86 GLU A C 1
ATOM 656 O O . GLU A 1 86 ? -15.486 -3.881 33.858 1.00 83.62 86 GLU A O 1
ATOM 661 N N . GLU A 1 87 ? -13.458 -3.524 34.736 1.00 83.44 87 GLU A N 1
ATOM 662 C CA . GLU A 1 87 ? -13.618 -2.068 34.791 1.00 83.44 87 GLU A CA 1
ATOM 663 C C . GLU A 1 87 ? -13.220 -1.415 33.463 1.00 83.44 87 GLU A C 1
ATOM 665 O O . GLU A 1 87 ? -12.330 -1.902 32.766 1.00 83.44 87 GLU A O 1
ATOM 670 N N . LEU A 1 88 ? -13.843 -0.281 33.135 1.00 86.25 88 LEU A N 1
ATOM 671 C CA . LEU A 1 88 ? -13.360 0.597 32.070 1.00 86.25 88 LEU A CA 1
ATOM 672 C C . LEU A 1 88 ? -12.260 1.497 32.628 1.00 86.25 88 LEU A C 1
ATOM 674 O O . LEU A 1 88 ? -12.478 2.231 33.599 1.00 86.25 88 LEU A O 1
ATOM 678 N N . ASP A 1 89 ? -11.082 1.428 32.023 1.00 84.62 89 ASP A N 1
ATOM 679 C CA . ASP A 1 89 ? -9.957 2.282 32.376 1.00 84.62 89 ASP A CA 1
ATOM 680 C C . ASP A 1 89 ? -10.052 3.667 31.706 1.00 84.62 89 ASP A C 1
ATOM 682 O O . ASP A 1 89 ? -11.010 4.002 31.007 1.00 84.62 89 ASP A O 1
ATOM 686 N N . HIS A 1 90 ? -9.070 4.534 31.965 1.00 86.44 90 HIS A N 1
ATOM 687 C CA . HIS A 1 90 ? -9.074 5.875 31.382 1.00 86.44 90 HIS A CA 1
ATOM 688 C C . HIS A 1 90 ? -8.946 5.853 29.852 1.00 86.44 90 HIS A C 1
ATOM 690 O O . HIS A 1 90 ? -9.561 6.686 29.191 1.00 86.44 90 HIS A O 1
ATOM 696 N N . ALA A 1 91 ? -8.191 4.904 29.290 1.00 88.56 91 ALA A N 1
ATOM 697 C CA . ALA A 1 91 ? -8.054 4.767 27.845 1.00 88.56 91 ALA A CA 1
ATOM 698 C C . ALA A 1 91 ? -9.363 4.268 27.218 1.00 88.56 91 ALA A C 1
ATOM 700 O O . ALA A 1 91 ? -9.772 4.780 26.183 1.00 88.56 91 ALA A O 1
ATOM 701 N N . ASP A 1 92 ? -10.067 3.344 27.876 1.00 89.25 92 ASP A N 1
ATOM 702 C CA . ASP A 1 92 ? -11.404 2.900 27.482 1.00 89.25 92 ASP A CA 1
ATOM 703 C C . ASP A 1 92 ? -12.391 4.077 27.435 1.00 89.25 92 ASP A C 1
ATOM 705 O O . ASP A 1 92 ? -13.166 4.196 26.491 1.00 89.25 92 ASP A O 1
ATOM 709 N N . LEU A 1 93 ? -12.349 4.980 28.421 1.00 89.25 93 LEU A N 1
ATOM 710 C CA . LEU A 1 93 ? -13.210 6.167 28.438 1.00 89.25 93 LEU A CA 1
ATOM 711 C C . LEU A 1 93 ? -12.863 7.174 27.333 1.00 89.25 93 LEU A C 1
ATOM 713 O O . LEU A 1 93 ? -13.776 7.774 26.769 1.00 89.25 93 LEU A O 1
ATOM 717 N N . LEU A 1 94 ? -11.576 7.362 27.023 1.00 89.06 94 LEU A N 1
ATOM 718 C CA . LEU A 1 94 ? -11.139 8.221 25.916 1.00 89.06 94 LEU A CA 1
ATOM 719 C C . LEU A 1 94 ? -11.560 7.646 24.562 1.00 89.06 94 LEU A C 1
ATOM 721 O O . LEU A 1 94 ? -12.091 8.376 23.731 1.00 89.06 94 LEU A O 1
ATOM 725 N N . ASP A 1 95 ? -11.390 6.339 24.370 1.00 91.31 95 ASP A N 1
ATOM 726 C CA . ASP A 1 95 ? -11.824 5.667 23.147 1.00 91.31 95 ASP A CA 1
ATOM 727 C C . ASP A 1 95 ? -13.350 5.721 23.007 1.00 91.31 95 ASP A C 1
ATOM 729 O O . ASP A 1 95 ? -13.864 5.930 21.914 1.00 91.31 95 ASP A O 1
ATOM 733 N N . LEU A 1 96 ? -14.102 5.587 24.107 1.00 90.44 96 LEU A N 1
ATOM 734 C CA . LEU A 1 96 ? -15.553 5.771 24.075 1.00 90.44 96 LEU A CA 1
ATOM 735 C C . LEU A 1 96 ? -15.946 7.210 23.734 1.00 90.44 96 LEU A C 1
ATOM 737 O O . LEU A 1 96 ? -16.917 7.399 23.007 1.00 90.44 96 LEU A O 1
ATOM 741 N N . GLN A 1 97 ? -15.208 8.209 24.226 1.00 90.44 97 GLN A N 1
ATOM 742 C CA . GLN A 1 97 ? -15.458 9.625 23.937 1.00 90.44 97 GLN A CA 1
ATOM 743 C C . GLN A 1 97 ? -15.349 9.940 22.438 1.00 90.44 97 GLN A C 1
ATOM 745 O O . GLN A 1 97 ? -16.080 10.807 21.971 1.00 90.44 97 GLN A O 1
ATOM 750 N N . GLU A 1 98 ? -14.527 9.206 21.678 1.00 89.94 98 GLU A N 1
ATOM 751 C CA . GLU A 1 98 ? -14.414 9.344 20.215 1.00 89.94 98 GLU A CA 1
ATOM 752 C C . GLU A 1 98 ? -15.744 9.066 19.484 1.00 89.94 98 GLU A C 1
ATOM 754 O O . GLU A 1 98 ? -15.996 9.618 18.414 1.00 89.94 98 GLU A O 1
ATOM 759 N N . PHE A 1 99 ? -16.629 8.242 20.059 1.00 88.00 99 PHE A N 1
ATOM 760 C CA . PHE A 1 99 ? -17.917 7.892 19.446 1.00 88.00 99 PHE A CA 1
ATOM 761 C C . PHE A 1 99 ? -19.035 8.908 19.718 1.00 88.00 99 PHE A C 1
ATOM 763 O O . PHE A 1 99 ? -20.110 8.794 19.123 1.00 88.00 99 PHE A O 1
ATOM 770 N N . PHE A 1 100 ? -18.818 9.883 20.604 1.00 85.75 100 PHE A N 1
ATOM 771 C CA . PHE A 1 100 ? -19.819 10.883 20.977 1.00 85.75 100 PHE A CA 1
ATOM 772 C C . PHE A 1 100 ? -19.419 12.283 20.489 1.00 85.75 100 PHE A C 1
ATOM 774 O O . PHE A 1 100 ? -18.233 12.597 20.408 1.00 85.75 100 PHE A O 1
ATOM 781 N N . PRO A 1 101 ? -20.393 13.157 20.175 1.00 81.75 101 PRO A N 1
ATOM 782 C CA . PRO A 1 101 ? -20.104 14.545 19.820 1.00 81.75 101 PRO A CA 1
ATOM 783 C C . PRO A 1 101 ? -19.471 15.303 20.999 1.00 81.75 101 PRO A C 1
ATOM 785 O O . PRO A 1 101 ? -19.826 15.060 22.153 1.00 81.75 101 PRO A O 1
ATOM 788 N N . GLU A 1 102 ? -18.582 16.263 20.713 1.00 78.75 102 GLU A N 1
ATOM 789 C CA . GLU A 1 102 ? -17.847 17.015 21.751 1.00 78.75 102 GLU A CA 1
ATOM 790 C C . GLU A 1 102 ? -18.747 17.839 22.689 1.00 78.75 102 GLU A C 1
ATOM 792 O O . GLU A 1 102 ? -18.370 18.108 23.825 1.00 78.75 102 GLU A O 1
ATOM 797 N N . GLU A 1 103 ? -19.956 18.200 22.252 1.00 80.81 103 GLU A N 1
ATOM 798 C CA . GLU A 1 103 ? -20.937 18.948 23.056 1.00 80.81 103 GLU A CA 1
ATOM 799 C C . GLU A 1 103 ? -21.781 18.053 23.990 1.00 80.81 103 GLU A C 1
ATOM 801 O O . GLU A 1 103 ? -22.659 18.540 24.706 1.00 80.81 103 GLU A O 1
ATOM 806 N N . GLY A 1 104 ? -21.552 16.736 23.982 1.00 78.75 104 GLY A N 1
ATOM 807 C CA . GLY A 1 104 ? -22.267 15.782 24.827 1.00 78.75 104 GLY A CA 1
ATOM 808 C C . GLY A 1 104 ? -21.814 15.794 26.295 1.00 78.75 104 GLY A C 1
ATOM 809 O O . GLY A 1 104 ? -20.724 16.267 26.623 1.00 78.75 104 GLY A O 1
ATOM 810 N N . PRO A 1 105 ? -22.624 15.239 27.217 1.00 84.62 105 PRO A N 1
ATOM 811 C CA . PRO A 1 105 ? -22.170 15.009 28.583 1.00 84.62 105 PRO A CA 1
ATOM 812 C C . PRO A 1 105 ? -20.943 14.077 28.584 1.00 84.62 105 PRO A C 1
ATOM 814 O O . PRO A 1 105 ? -20.867 13.175 27.745 1.00 84.62 105 PRO A O 1
ATOM 817 N N . PRO A 1 106 ? -20.003 14.235 29.538 1.00 85.94 106 PRO A N 1
ATOM 818 C CA . PRO A 1 106 ? -18.835 13.366 29.630 1.00 85.94 106 PRO A CA 1
ATOM 819 C C . PRO A 1 106 ? -19.241 11.891 29.672 1.00 85.94 106 PRO A C 1
ATOM 821 O O . PRO A 1 106 ? -20.090 11.517 30.484 1.00 85.94 106 PRO A O 1
ATOM 824 N N . VAL A 1 107 ? -18.595 11.035 28.870 1.00 86.94 107 VAL A N 1
ATOM 825 C CA . VAL A 1 107 ? -18.894 9.585 28.832 1.00 86.94 107 VAL A CA 1
ATOM 826 C C . VAL A 1 107 ? -18.808 8.941 30.218 1.00 86.94 107 VAL A C 1
ATOM 828 O O . VAL A 1 107 ? -19.573 8.033 30.541 1.00 86.94 107 VAL A O 1
ATOM 831 N N . ALA A 1 108 ? -17.934 9.462 31.082 1.00 84.69 108 ALA A N 1
ATOM 832 C CA . ALA A 1 108 ? -17.807 9.035 32.472 1.00 84.69 108 ALA A CA 1
ATOM 833 C C . ALA A 1 108 ? -19.110 9.139 33.295 1.00 84.69 108 ALA A C 1
ATOM 835 O O . ALA A 1 108 ? -19.213 8.458 34.312 1.00 84.69 108 ALA A O 1
ATOM 836 N N . ASN A 1 109 ? -20.073 9.965 32.869 1.00 86.75 109 ASN A N 1
ATOM 837 C CA . ASN A 1 109 ? -21.390 10.123 33.495 1.00 86.75 109 ASN A CA 1
ATOM 838 C C . ASN A 1 109 ? -22.470 9.239 32.850 1.00 86.75 109 ASN A C 1
ATOM 840 O O . ASN A 1 109 ? -23.555 9.106 33.407 1.00 86.75 109 ASN A O 1
ATOM 844 N N . LEU A 1 110 ? -22.197 8.668 31.673 1.00 86.56 110 LEU A N 1
ATOM 845 C CA . LEU A 1 110 ? -23.140 7.844 30.913 1.00 86.56 110 LEU A CA 1
ATOM 846 C C . LEU A 1 110 ? -22.957 6.347 31.170 1.00 86.56 110 LEU A C 1
ATOM 848 O O . LEU A 1 110 ? -23.878 5.565 30.948 1.00 86.56 110 LEU A O 1
ATOM 852 N N . VAL A 1 111 ? -21.766 5.938 31.609 1.00 88.50 111 VAL A N 1
ATOM 853 C CA . VAL A 1 111 ? -21.411 4.528 31.789 1.00 88.50 111 VAL A CA 1
ATOM 854 C C . VAL A 1 111 ? -21.265 4.189 33.268 1.00 88.50 111 VAL A C 1
ATOM 856 O O . VAL A 1 111 ? -20.772 4.989 34.063 1.00 88.50 111 VAL A O 1
ATOM 859 N N . LEU A 1 112 ? -21.666 2.971 33.638 1.00 86.62 112 LEU A N 1
ATOM 860 C CA . LEU A 1 112 ? -21.475 2.449 34.986 1.00 86.62 112 LEU A CA 1
ATOM 861 C C . LEU A 1 112 ? -19.984 2.356 35.315 1.00 86.62 112 LEU A C 1
ATOM 863 O O . LEU A 1 112 ? -19.209 1.698 34.619 1.00 86.62 112 LEU A O 1
ATOM 867 N N . ARG A 1 113 ? -19.593 2.997 36.417 1.00 83.56 113 ARG A N 1
ATOM 868 C CA . ARG A 1 113 ? -18.231 2.950 36.945 1.00 83.56 113 ARG A CA 1
ATOM 869 C C . ARG A 1 113 ? -18.217 2.195 38.259 1.00 83.56 113 ARG A C 1
ATOM 871 O O . ARG A 1 113 ? -19.035 2.436 39.146 1.00 83.56 113 ARG A O 1
ATOM 878 N N . SER A 1 114 ? -17.248 1.301 38.393 1.00 78.81 114 SER A N 1
ATOM 879 C CA . SER A 1 114 ? -16.978 0.650 39.666 1.00 78.81 114 SER A CA 1
ATOM 880 C C . SER A 1 114 ? -16.513 1.688 40.689 1.00 78.81 114 SER A C 1
ATOM 882 O O . SER A 1 114 ? -15.684 2.552 40.396 1.00 78.81 114 SER A O 1
ATOM 884 N N . ARG A 1 115 ? -17.067 1.609 41.901 1.00 78.56 115 ARG A N 1
ATOM 885 C CA . ARG A 1 115 ? -16.612 2.400 43.051 1.00 78.56 115 ARG A CA 1
ATOM 886 C C . ARG A 1 115 ? -15.195 1.980 43.447 1.00 78.56 115 ARG A C 1
ATOM 888 O O . ARG A 1 115 ? -14.802 0.843 43.199 1.00 78.56 115 ARG A O 1
ATOM 895 N N . THR A 1 116 ? -14.430 2.862 44.083 1.00 75.69 116 THR A N 1
ATOM 896 C CA . THR A 1 116 ? -13.089 2.508 44.582 1.00 75.69 116 THR A CA 1
ATOM 897 C C . THR A 1 116 ? -13.180 1.427 45.659 1.00 75.69 116 THR A C 1
ATOM 899 O O . THR A 1 116 ? -12.485 0.415 45.567 1.00 75.69 116 THR A O 1
ATOM 902 N N . GLU A 1 117 ? -14.116 1.601 46.594 1.00 76.50 117 GLU A N 1
ATOM 903 C CA . GLU A 1 117 ? -14.339 0.737 47.755 1.00 76.50 117 GLU A CA 1
ATOM 904 C C . GLU A 1 117 ? -15.749 0.130 47.735 1.00 76.50 117 GLU A C 1
ATOM 906 O O . GLU A 1 117 ? -16.672 0.668 47.107 1.00 76.50 117 GLU A O 1
ATOM 911 N N . ALA A 1 118 ? -15.898 -1.022 48.394 1.00 76.06 118 ALA A N 1
ATOM 912 C CA . ALA A 1 118 ? -17.196 -1.642 48.627 1.00 76.06 118 ALA A CA 1
ATOM 913 C C . ALA A 1 118 ? -18.035 -0.748 49.549 1.00 76.06 118 ALA A C 1
ATOM 915 O O . ALA A 1 118 ? -17.507 -0.174 50.497 1.00 76.06 118 ALA A O 1
ATOM 916 N N . THR A 1 119 ? -19.338 -0.633 49.290 1.00 79.38 119 THR A N 1
ATOM 917 C CA . THR A 1 119 ? -20.238 0.030 50.238 1.00 79.38 119 THR A CA 1
ATOM 918 C C . THR A 1 119 ? -20.460 -0.911 51.423 1.00 79.38 119 THR A C 1
ATOM 920 O O . THR A 1 119 ? -20.899 -2.040 51.184 1.00 79.38 119 THR A O 1
ATOM 923 N N . PRO A 1 120 ? -20.161 -0.489 52.667 1.00 78.81 120 PRO A N 1
ATOM 924 C CA . PRO A 1 120 ? -20.453 -1.286 53.853 1.00 78.81 120 PRO A CA 1
ATOM 925 C C . PRO A 1 120 ? -21.931 -1.664 53.901 1.00 78.81 120 PRO A C 1
ATOM 927 O O . PRO A 1 120 ? -22.787 -0.916 53.430 1.00 78.81 120 PRO A O 1
ATOM 930 N N . GLY A 1 121 ? -22.255 -2.812 54.489 1.00 77.38 121 GLY A N 1
ATOM 931 C CA . GLY A 1 121 ? -23.635 -3.294 54.481 1.00 77.38 121 GLY A CA 1
ATOM 932 C C . GLY A 1 121 ? -24.638 -2.397 55.194 1.00 77.38 121 GLY A C 1
ATOM 933 O O . GLY A 1 121 ? -25.751 -2.229 54.708 1.00 77.38 121 GLY A O 1
ATOM 934 N N . GLU A 1 122 ? -24.252 -1.768 56.306 1.00 79.88 122 GLU A N 1
ATOM 935 C CA . GLU A 1 122 ? -25.121 -0.814 57.014 1.00 79.88 122 GLU A CA 1
ATOM 936 C C . GLU A 1 122 ? -25.469 0.393 56.125 1.00 79.88 122 GLU A C 1
ATOM 938 O O . GLU A 1 122 ? -26.638 0.774 55.995 1.00 79.88 122 GLU A O 1
ATOM 943 N N . ASP A 1 123 ? -24.469 0.931 55.423 1.00 84.44 123 ASP A N 1
ATOM 944 C CA . ASP A 1 123 ? -24.640 2.023 54.464 1.00 84.44 123 ASP A CA 1
ATOM 945 C C . ASP A 1 123 ? -25.475 1.581 53.257 1.00 84.44 123 ASP A C 1
ATOM 947 O O . ASP A 1 123 ? -26.343 2.320 52.795 1.00 84.44 123 ASP A O 1
ATOM 951 N N . LEU A 1 124 ? -25.266 0.357 52.764 1.00 84.94 124 LEU A N 1
ATOM 952 C CA . LEU A 1 124 ? -26.051 -0.217 51.674 1.00 84.94 124 LEU A CA 1
ATOM 953 C C . LEU A 1 124 ? -27.528 -0.351 52.067 1.00 84.94 124 LEU A C 1
ATOM 955 O O . LEU A 1 124 ? -28.408 0.045 51.302 1.00 84.94 124 LEU A O 1
ATOM 959 N N . MET A 1 125 ? -27.809 -0.857 53.268 1.00 83.56 125 MET A N 1
ATOM 960 C CA . MET A 1 125 ? -29.171 -1.006 53.780 1.00 83.56 125 MET A CA 1
ATOM 961 C C . MET A 1 125 ? -29.857 0.349 53.967 1.00 83.56 125 MET A C 1
ATOM 963 O O . MET A 1 125 ? -31.010 0.510 53.560 1.00 83.56 125 MET A O 1
ATOM 967 N N . SER A 1 126 ? -29.154 1.344 54.515 1.00 87.62 126 SER A N 1
ATOM 968 C CA . SER A 1 126 ? -29.695 2.704 54.636 1.00 87.62 126 SER A CA 1
ATOM 969 C C . SER A 1 126 ? -29.951 3.348 53.265 1.00 87.62 126 SER A C 1
ATOM 971 O O . SER A 1 126 ? -30.990 3.983 53.064 1.00 87.62 126 SER A O 1
ATOM 973 N N . ALA A 1 127 ? -29.076 3.110 52.281 1.00 88.12 127 ALA A N 1
ATOM 974 C CA . ALA A 1 127 ? -29.255 3.575 50.910 1.00 88.12 127 ALA A CA 1
ATOM 975 C C . ALA A 1 127 ? -30.481 2.933 50.241 1.00 88.12 127 ALA A C 1
ATOM 977 O O . ALA A 1 127 ? -31.271 3.649 49.628 1.00 88.12 127 ALA A O 1
ATOM 978 N N . LEU A 1 128 ? -30.700 1.623 50.401 1.00 87.56 128 LEU A N 1
ATOM 979 C CA . LEU A 1 128 ? -31.879 0.922 49.868 1.00 87.56 128 LEU A CA 1
ATOM 980 C C . LEU A 1 128 ? -33.199 1.404 50.497 1.00 87.56 128 LEU A C 1
ATOM 982 O O . LEU A 1 128 ? -34.248 1.389 49.848 1.00 87.56 128 LEU A O 1
ATOM 986 N N . GLN A 1 129 ? -33.163 1.872 51.746 1.00 90.00 129 GLN A N 1
ATOM 987 C CA . GLN A 1 129 ? -34.315 2.485 52.417 1.00 90.00 129 GLN A CA 1
ATOM 988 C C . GLN A 1 129 ? -34.536 3.955 52.020 1.00 90.00 129 GLN A C 1
ATOM 990 O O . GLN A 1 129 ? -35.583 4.525 52.329 1.00 90.00 129 GLN A O 1
ATOM 995 N N . SER A 1 130 ? -33.583 4.577 51.320 1.00 95.12 130 SER A N 1
ATOM 996 C CA . SER A 1 130 ? -33.683 5.974 50.906 1.00 95.12 130 SER A CA 1
ATOM 997 C C . SER A 1 130 ? -34.597 6.155 49.687 1.00 95.12 130 SER A C 1
ATOM 999 O O . SER A 1 130 ? -34.529 5.416 48.703 1.00 95.12 130 SER A O 1
ATOM 1001 N N . LEU A 1 131 ? -35.427 7.202 49.721 1.00 95.50 131 LEU A N 1
ATOM 1002 C CA . LEU A 1 131 ? -36.354 7.520 48.632 1.00 95.50 131 LEU A CA 1
ATOM 1003 C C . LEU A 1 131 ? -35.662 7.754 47.269 1.00 95.50 131 LEU A C 1
ATOM 1005 O O . LEU A 1 131 ? -36.200 7.285 46.266 1.00 95.50 131 LEU A O 1
ATOM 1009 N N . PRO A 1 132 ? -34.504 8.445 47.168 1.00 95.12 132 PRO A N 1
ATOM 1010 C CA . PRO A 1 132 ? -33.840 8.649 45.879 1.00 95.12 132 PRO A CA 1
ATOM 1011 C C . PRO A 1 132 ? -33.433 7.334 45.210 1.00 95.12 132 PRO A C 1
ATOM 1013 O O . PRO A 1 132 ? -33.735 7.128 44.040 1.00 95.12 132 PRO A O 1
ATOM 1016 N N . VAL A 1 133 ? -32.826 6.411 45.962 1.00 93.94 133 VAL A N 1
ATOM 1017 C CA . VAL A 1 133 ? -32.412 5.101 45.435 1.00 93.94 133 VAL A CA 1
ATOM 1018 C C . VAL A 1 133 ? -33.628 4.269 45.044 1.00 93.94 133 VAL A C 1
ATOM 1020 O O . VAL A 1 133 ? -33.632 3.665 43.976 1.00 93.94 133 VAL A O 1
ATOM 1023 N N . GLN A 1 134 ? -34.689 4.281 45.855 1.00 94.44 134 GLN A N 1
ATOM 1024 C CA . GLN A 1 134 ? -35.929 3.576 45.522 1.00 94.44 134 GLN A CA 1
ATOM 1025 C C . GLN A 1 134 ? -36.541 4.065 44.208 1.00 94.44 134 GLN A C 1
ATOM 1027 O O . GLN A 1 134 ? -37.041 3.248 43.440 1.00 94.44 134 GLN A O 1
ATOM 1032 N N . ARG A 1 135 ? -36.478 5.372 43.916 1.00 96.12 135 ARG A N 1
ATOM 1033 C CA . ARG A 1 135 ? -36.971 5.927 42.645 1.00 96.12 135 ARG A CA 1
ATOM 1034 C C . ARG A 1 135 ? -36.150 5.451 41.447 1.00 96.12 135 ARG A C 1
ATOM 1036 O O . ARG A 1 135 ? -36.746 5.069 40.444 1.00 96.12 135 ARG A O 1
ATOM 1043 N N . GLU A 1 136 ? -34.824 5.433 41.565 1.00 94.94 136 GLU A N 1
ATOM 1044 C CA . GLU A 1 136 ? -33.930 4.921 40.514 1.00 94.94 136 GLU A CA 1
ATOM 1045 C C . GLU A 1 136 ? -34.150 3.418 40.271 1.00 94.94 136 GLU A C 1
ATOM 1047 O O . GLU A 1 136 ? -34.341 2.977 39.138 1.00 94.94 136 GLU A O 1
ATOM 1052 N N . VAL A 1 137 ? -34.204 2.619 41.343 1.00 93.31 137 VAL A N 1
ATOM 1053 C CA . VAL A 1 137 ? -34.423 1.166 41.254 1.00 93.31 137 VAL A CA 1
ATOM 1054 C C . VAL A 1 137 ? -35.812 0.849 40.699 1.00 93.31 137 VAL A C 1
ATOM 1056 O O . VAL A 1 137 ? -35.934 -0.026 39.846 1.00 93.31 137 VAL A O 1
ATOM 1059 N N . ALA A 1 138 ? -36.858 1.567 41.119 1.00 94.25 138 ALA A N 1
ATOM 1060 C CA . ALA A 1 138 ? -38.207 1.372 40.591 1.00 94.25 138 ALA A CA 1
ATOM 1061 C C . ALA A 1 138 ? -38.278 1.632 39.077 1.00 94.25 138 ALA A C 1
ATOM 1063 O O . ALA A 1 138 ? -38.932 0.871 38.366 1.00 94.25 138 ALA A O 1
ATOM 1064 N N . ALA A 1 139 ? -37.575 2.655 38.576 1.00 95.00 139 ALA A N 1
ATOM 1065 C CA . ALA A 1 139 ? -37.494 2.927 37.143 1.00 95.00 139 ALA A CA 1
ATOM 1066 C C . ALA A 1 139 ? -36.799 1.782 36.384 1.00 95.00 139 ALA A C 1
ATOM 1068 O O . ALA A 1 139 ? -37.325 1.307 35.379 1.00 95.00 139 ALA A O 1
ATOM 1069 N N . LEU A 1 140 ? -35.668 1.282 36.897 1.00 93.56 140 LEU A N 1
ATOM 1070 C CA . LEU A 1 140 ? -34.959 0.147 36.292 1.00 93.56 140 LEU A CA 1
ATOM 1071 C C . LEU A 1 140 ? -35.806 -1.130 36.276 1.00 93.56 140 LEU A C 1
ATOM 1073 O O . LEU A 1 140 ? -35.868 -1.815 35.256 1.00 93.56 140 LEU A O 1
ATOM 1077 N N . LEU A 1 141 ? -36.473 -1.445 37.388 1.00 93.56 141 LEU A N 1
ATOM 1078 C CA . LEU A 1 141 ? -37.309 -2.640 37.505 1.00 93.56 141 LEU A CA 1
ATOM 1079 C C . LEU A 1 141 ? -38.569 -2.561 36.639 1.00 93.56 141 LEU A C 1
ATOM 1081 O O . LEU A 1 141 ? -39.007 -3.594 36.137 1.00 93.56 141 LEU A O 1
ATOM 1085 N N . SER A 1 142 ? -39.125 -1.362 36.440 1.00 94.69 142 SER A N 1
ATOM 1086 C CA . SER A 1 142 ? -40.273 -1.153 35.553 1.00 94.69 142 SER A CA 1
ATOM 1087 C C . SER A 1 142 ? -39.936 -1.400 34.081 1.00 94.69 142 SER A C 1
ATOM 1089 O O . SER A 1 142 ? -40.820 -1.820 33.340 1.00 94.69 142 SER A O 1
ATOM 1091 N N . GLU A 1 143 ? -38.697 -1.132 33.657 1.00 94.81 143 GLU A N 1
ATOM 1092 C CA . GLU A 1 143 ? -38.269 -1.282 32.258 1.00 94.81 143 GLU A CA 1
ATOM 1093 C C . GLU A 1 143 ? -37.649 -2.663 31.974 1.00 94.81 143 GLU A C 1
ATOM 1095 O O . GLU A 1 143 ? -37.983 -3.310 30.984 1.00 94.81 143 GLU A O 1
ATOM 1100 N N . TYR A 1 144 ? -36.748 -3.142 32.842 1.00 91.94 144 TYR A N 1
ATOM 1101 C CA . TYR A 1 144 ? -35.890 -4.307 32.559 1.00 91.94 144 TYR A CA 1
ATOM 1102 C C . TYR A 1 144 ? -36.192 -5.558 33.400 1.00 91.94 144 TYR A C 1
ATOM 1104 O O . TYR A 1 144 ? -35.653 -6.638 33.106 1.00 91.94 144 TYR A O 1
ATOM 1112 N N . GLY A 1 145 ? -37.026 -5.426 34.436 1.00 92.19 145 GLY A N 1
ATOM 1113 C CA . GLY A 1 145 ? -37.297 -6.473 35.423 1.00 92.19 145 GLY A CA 1
ATOM 1114 C C . GLY A 1 145 ? -36.124 -6.751 36.376 1.00 92.19 145 GLY A C 1
ATOM 1115 O O . GLY A 1 145 ? -35.012 -6.253 36.197 1.00 92.19 145 GLY A O 1
ATOM 1116 N N . ALA A 1 146 ? -36.374 -7.559 37.411 1.00 90.31 146 ALA A N 1
ATOM 1117 C CA . ALA A 1 146 ? -35.370 -7.908 38.426 1.00 90.31 146 ALA A CA 1
ATOM 1118 C C . ALA A 1 146 ? -34.461 -9.083 38.015 1.00 90.31 146 ALA A C 1
ATOM 1120 O O . ALA A 1 146 ? -33.343 -9.209 38.519 1.00 90.31 146 ALA A O 1
ATOM 1121 N N . ASP A 1 147 ? -34.927 -9.942 37.107 1.00 89.88 147 ASP A N 1
ATOM 1122 C CA . ASP A 1 147 ? -34.294 -11.231 36.815 1.00 89.88 147 ASP A CA 1
ATOM 1123 C C . ASP A 1 147 ? -32.880 -11.060 36.249 1.00 89.88 147 ASP A C 1
ATOM 1125 O O . ASP A 1 147 ? -32.693 -10.504 35.167 1.00 89.88 147 ASP A O 1
ATOM 1129 N N . ASN A 1 148 ? -31.853 -11.525 36.962 1.00 88.12 148 ASN A N 1
ATOM 1130 C CA . ASN A 1 148 ? -30.444 -11.387 36.565 1.00 88.12 148 ASN A CA 1
ATOM 1131 C C . ASN A 1 148 ? -30.038 -9.939 36.202 1.00 88.12 148 ASN A C 1
ATOM 1133 O O . ASN A 1 148 ? -29.130 -9.730 35.396 1.00 88.12 148 ASN A O 1
ATOM 1137 N N . LEU A 1 149 ? -30.709 -8.919 36.756 1.00 90.69 149 LEU A N 1
ATOM 1138 C CA . LEU A 1 149 ? -30.456 -7.518 36.402 1.00 90.69 149 LEU A CA 1
ATOM 1139 C C . LEU A 1 149 ? -29.004 -7.115 36.701 1.00 90.69 149 LEU A C 1
ATOM 1141 O O . LEU A 1 149 ? -28.343 -6.510 35.860 1.00 90.69 149 LEU A O 1
ATOM 1145 N N . ALA A 1 150 ? -28.494 -7.500 37.875 1.00 89.75 150 ALA A N 1
ATOM 1146 C CA . ALA A 1 150 ? -27.116 -7.228 38.277 1.00 89.75 150 ALA A CA 1
ATOM 1147 C C . ALA A 1 150 ? -26.105 -7.854 37.304 1.00 89.75 150 ALA A C 1
ATOM 1149 O O . ALA A 1 150 ? -25.233 -7.154 36.792 1.00 89.75 150 ALA A O 1
ATOM 1150 N N . GLU A 1 151 ? -26.269 -9.142 36.979 1.00 89.50 151 GLU A N 1
ATOM 1151 C CA . GLU A 1 151 ? -25.430 -9.829 35.993 1.00 89.50 151 GLU A CA 1
ATOM 1152 C C . GLU A 1 151 ? -25.457 -9.101 34.644 1.00 89.50 151 GLU A C 1
ATOM 1154 O O . GLU A 1 151 ? -24.400 -8.792 34.094 1.00 89.50 151 GLU A O 1
ATOM 1159 N N . ARG A 1 152 ? -26.650 -8.781 34.125 1.00 89.94 152 ARG A N 1
ATOM 1160 C CA . ARG A 1 152 ? -26.812 -8.099 32.833 1.00 89.94 152 ARG A CA 1
ATOM 1161 C C . ARG A 1 152 ? -26.133 -6.726 32.824 1.00 89.94 152 ARG A C 1
ATOM 1163 O O . ARG A 1 152 ? -25.475 -6.394 31.843 1.00 89.94 152 ARG A O 1
ATOM 1170 N N . MET A 1 153 ? -26.221 -5.951 33.907 1.00 89.75 153 MET A N 1
ATOM 1171 C CA . MET A 1 153 ? -25.529 -4.658 34.023 1.00 89.75 153 MET A CA 1
ATOM 1172 C C . MET A 1 153 ? -24.002 -4.800 34.069 1.00 89.75 153 MET A C 1
ATOM 1174 O O . MET A 1 153 ? -23.291 -4.005 33.462 1.00 89.75 153 MET A O 1
ATOM 1178 N N . PHE A 1 154 ? -23.467 -5.816 34.747 1.00 88.31 154 PHE A N 1
ATOM 1179 C CA . PHE A 1 154 ? -22.023 -6.076 34.710 1.00 88.31 154 PHE A CA 1
ATOM 1180 C C . PHE A 1 154 ? -21.564 -6.585 33.333 1.00 88.31 154 PHE A C 1
ATOM 1182 O O . PHE A 1 154 ? -20.471 -6.249 32.861 1.00 88.31 154 PHE A O 1
ATOM 1189 N N . ALA A 1 155 ? -22.424 -7.347 32.652 1.00 86.69 155 ALA A N 1
ATOM 1190 C CA . ALA A 1 155 ? -22.196 -7.838 31.300 1.00 86.69 155 ALA A CA 1
ATOM 1191 C C . ALA A 1 155 ? -22.067 -6.699 30.282 1.00 86.69 155 ALA A C 1
ATOM 1193 O O . ALA A 1 155 ? -21.212 -6.778 29.403 1.00 86.69 155 ALA A O 1
ATOM 1194 N N . THR A 1 156 ? -22.884 -5.642 30.380 1.00 89.12 156 THR A N 1
ATOM 1195 C CA . THR A 1 156 ? -22.845 -4.527 29.415 1.00 89.12 156 THR A CA 1
ATOM 1196 C C . THR A 1 156 ? -21.524 -3.767 29.467 1.00 89.12 156 THR A C 1
ATOM 1198 O O . THR A 1 156 ? -20.957 -3.472 28.416 1.00 89.12 156 THR A O 1
ATOM 1201 N N . VAL A 1 157 ? -20.984 -3.512 30.661 1.00 86.25 157 VAL A N 1
ATOM 1202 C CA . VAL A 1 157 ? -19.669 -2.866 30.828 1.00 86.25 157 VAL A CA 1
ATOM 1203 C C . VAL A 1 157 ? -18.557 -3.737 30.236 1.00 86.25 157 VAL A C 1
ATOM 1205 O O . VAL A 1 157 ? -17.731 -3.258 29.457 1.00 86.25 157 VAL A O 1
ATOM 1208 N N . SER A 1 158 ? -18.589 -5.040 30.522 1.00 83.38 158 SER A N 1
ATOM 1209 C CA . SER A 1 158 ? -17.625 -6.006 29.978 1.00 83.38 158 SER A CA 1
ATOM 1210 C C . SER A 1 158 ? -17.737 -6.126 28.449 1.00 83.38 158 SER A C 1
ATOM 1212 O O . SER A 1 158 ? -16.736 -6.223 27.737 1.00 83.38 158 SER A O 1
ATOM 1214 N N . LEU A 1 159 ? -18.957 -6.064 27.907 1.00 87.19 159 LEU A N 1
ATOM 1215 C CA . LEU A 1 159 ? -19.208 -6.060 26.468 1.00 87.19 159 LEU A CA 1
ATOM 1216 C C . LEU A 1 159 ? -18.624 -4.810 25.800 1.00 87.19 159 LEU A C 1
ATOM 1218 O O . LEU A 1 159 ? -17.962 -4.942 24.770 1.00 87.19 159 LEU A O 1
ATOM 1222 N N . LEU A 1 160 ? -18.823 -3.623 26.386 1.00 89.12 160 LEU A N 1
ATOM 1223 C CA . LEU A 1 160 ? -18.237 -2.374 25.889 1.00 89.12 160 LEU A CA 1
ATOM 1224 C C . LEU A 1 160 ? -16.714 -2.484 25.799 1.00 89.12 160 LEU A C 1
ATOM 1226 O O . LEU A 1 160 ? -16.148 -2.226 24.738 1.00 89.12 160 LEU A O 1
ATOM 1230 N N . ARG A 1 161 ? -16.056 -2.967 26.856 1.00 86.44 161 ARG A N 1
ATOM 1231 C CA . ARG A 1 161 ? -14.602 -3.174 26.864 1.00 86.44 161 ARG A CA 1
ATOM 1232 C C . ARG A 1 161 ? -14.141 -4.121 25.751 1.00 86.44 161 ARG A C 1
ATOM 1234 O O . ARG A 1 161 ? -13.228 -3.801 24.993 1.00 86.44 161 ARG A O 1
ATOM 1241 N N . ARG A 1 162 ? -14.824 -5.255 25.562 1.00 85.44 162 ARG A N 1
ATOM 1242 C CA . ARG A 1 162 ? -14.517 -6.205 24.472 1.00 85.44 162 ARG A CA 1
ATOM 1243 C C . ARG A 1 162 ? -14.700 -5.597 23.080 1.00 85.44 162 ARG A C 1
ATOM 1245 O O . ARG A 1 162 ? -13.942 -5.935 22.160 1.00 85.44 162 ARG A O 1
ATOM 1252 N N . ILE A 1 163 ? -15.704 -4.735 22.907 1.00 89.56 163 ILE A N 1
ATOM 1253 C CA . ILE A 1 163 ? -15.930 -3.987 21.664 1.00 89.56 163 ILE A CA 1
ATOM 1254 C C . ILE A 1 163 ? -14.775 -3.009 21.431 1.00 89.56 163 ILE A C 1
ATOM 1256 O O . ILE A 1 163 ? -14.205 -3.024 20.339 1.00 89.56 163 ILE A O 1
ATOM 1260 N N . LEU A 1 164 ? -14.364 -2.244 22.445 1.00 90.81 164 LEU A N 1
ATOM 1261 C CA . LEU A 1 164 ? -13.221 -1.327 22.366 1.00 90.81 164 LEU A CA 1
ATOM 1262 C C . LEU A 1 164 ? -11.919 -2.061 22.041 1.00 90.81 164 LEU A C 1
ATOM 1264 O O . LEU A 1 164 ? -11.172 -1.659 21.153 1.00 90.81 164 LEU A O 1
ATOM 1268 N N . ASP A 1 165 ? -11.674 -3.212 22.658 1.00 88.12 165 ASP A N 1
ATOM 1269 C CA . ASP A 1 165 ? -10.502 -4.025 22.342 1.00 88.12 165 ASP A CA 1
ATOM 1270 C C . ASP A 1 165 ? -10.506 -4.516 20.892 1.00 88.12 165 ASP A C 1
ATOM 1272 O O . ASP A 1 165 ? -9.459 -4.592 20.236 1.00 88.12 165 ASP A O 1
ATOM 1276 N N . ARG A 1 166 ? -11.686 -4.851 20.356 1.00 89.25 166 ARG A N 1
ATOM 1277 C CA . ARG A 1 166 ? -11.837 -5.194 18.938 1.00 89.25 166 ARG A CA 1
ATOM 1278 C C . ARG A 1 166 ? -11.602 -3.973 18.054 1.00 89.25 166 ARG A C 1
ATOM 1280 O O . ARG A 1 166 ? -10.871 -4.108 17.074 1.00 89.25 166 ARG A O 1
ATOM 1287 N N . TYR A 1 167 ? -12.144 -2.817 18.419 1.00 91.06 167 TYR A N 1
ATOM 1288 C CA . TYR A 1 167 ? -11.913 -1.546 17.739 1.00 91.06 167 TYR A CA 1
ATOM 1289 C C . TYR A 1 167 ? -10.413 -1.221 17.664 1.00 91.06 167 TYR A C 1
ATOM 1291 O O . TYR A 1 167 ? -9.862 -1.122 16.569 1.00 91.06 167 TYR A O 1
ATOM 1299 N N . ARG A 1 168 ? -9.692 -1.247 18.792 1.00 91.00 168 ARG A N 1
ATOM 1300 C CA . ARG A 1 168 ? -8.229 -1.055 18.847 1.00 91.00 168 ARG A CA 1
ATOM 1301 C C . ARG A 1 168 ? -7.463 -2.033 17.964 1.00 91.00 168 ARG A C 1
ATOM 1303 O O . ARG A 1 168 ? -6.457 -1.669 17.351 1.00 91.00 168 ARG A O 1
ATOM 1310 N N . ARG A 1 169 ? -7.875 -3.306 17.914 1.00 90.94 169 ARG A N 1
ATOM 1311 C CA . ARG A 1 169 ? -7.251 -4.302 17.022 1.00 90.94 169 ARG A CA 1
ATOM 1312 C C . ARG A 1 169 ? -7.439 -3.925 15.555 1.00 90.94 169 ARG A C 1
ATOM 1314 O O . ARG A 1 169 ? -6.465 -3.973 14.805 1.00 90.94 169 ARG A O 1
ATOM 1321 N N . VAL A 1 170 ? -8.645 -3.521 15.165 1.00 92.94 170 VAL A N 1
ATOM 1322 C CA . VAL A 1 170 ? -8.946 -3.080 13.796 1.00 92.94 170 VAL A CA 1
ATOM 1323 C C . VAL A 1 170 ? -8.146 -1.825 13.443 1.00 92.94 170 VAL A C 1
ATOM 1325 O O . VAL A 1 170 ? -7.460 -1.818 12.421 1.00 92.94 170 VAL A O 1
ATOM 1328 N N . CYS A 1 171 ? -8.116 -0.815 14.316 1.00 90.19 171 CYS A N 1
ATOM 1329 C CA . CYS A 1 171 ? -7.330 0.404 14.104 1.00 90.19 171 CYS A C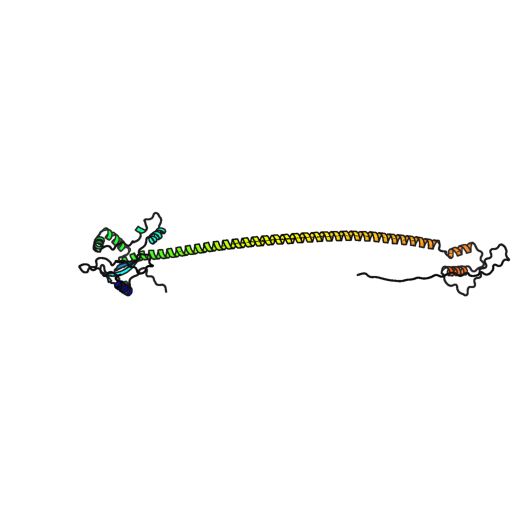A 1
ATOM 1330 C C . CYS A 1 171 ? -5.833 0.100 13.933 1.00 90.19 171 CYS A C 1
ATOM 1332 O O . CYS A 1 171 ? -5.195 0.590 13.000 1.00 90.19 171 CYS A O 1
ATOM 1334 N N . ARG A 1 172 ? -5.265 -0.787 14.764 1.00 91.56 172 ARG A N 1
ATOM 1335 C CA . ARG A 1 172 ? -3.867 -1.235 14.618 1.00 91.56 172 ARG A CA 1
ATOM 1336 C C . ARG A 1 172 ? -3.609 -1.933 13.282 1.00 91.56 172 ARG A C 1
ATOM 1338 O O . ARG A 1 172 ? -2.582 -1.679 12.656 1.00 91.56 172 ARG A O 1
ATOM 1345 N N . GLN A 1 173 ? -4.519 -2.795 12.832 1.00 92.50 173 GLN A N 1
ATOM 1346 C CA . GLN A 1 173 ? -4.390 -3.489 11.547 1.00 92.50 173 GLN A CA 1
ATOM 1347 C C . GLN A 1 173 ? -4.458 -2.524 10.360 1.00 92.50 173 GLN A C 1
ATOM 1349 O O . GLN A 1 173 ? -3.633 -2.626 9.447 1.00 92.50 173 GLN A O 1
ATOM 1354 N N . LEU A 1 174 ? -5.386 -1.566 10.394 1.00 93.56 174 LEU A N 1
ATOM 1355 C CA . LEU A 1 174 ? -5.501 -0.525 9.376 1.00 93.56 174 LEU A CA 1
ATOM 1356 C C . LEU A 1 174 ? -4.224 0.315 9.312 1.00 93.56 174 LEU A C 1
ATOM 1358 O O . LEU A 1 174 ? -3.612 0.393 8.246 1.00 93.56 174 LEU A O 1
ATOM 1362 N N . ASN A 1 175 ? -3.737 0.816 10.447 1.00 92.81 175 ASN A N 1
ATOM 1363 C CA . ASN A 1 175 ? -2.497 1.594 10.511 1.00 92.81 175 ASN A CA 1
ATOM 1364 C C . ASN A 1 175 ? -1.272 0.797 10.026 1.00 92.81 175 ASN A C 1
ATOM 1366 O O . ASN A 1 175 ? -0.429 1.326 9.297 1.00 92.81 175 ASN A O 1
ATOM 1370 N N . ALA A 1 176 ? -1.186 -0.494 10.359 1.00 91.69 176 ALA A N 1
ATOM 1371 C CA . ALA A 1 176 ? -0.126 -1.380 9.874 1.00 91.69 176 ALA A CA 1
ATOM 1372 C C . ALA A 1 176 ? -0.228 -1.683 8.367 1.00 91.69 176 ALA A C 1
ATOM 1374 O O . ALA A 1 176 ? 0.778 -1.941 7.705 1.00 91.69 176 ALA A O 1
ATOM 1375 N N . SER A 1 177 ? -1.434 -1.705 7.798 1.00 91.00 177 SER A N 1
ATOM 1376 C CA . SER A 1 177 ? -1.628 -1.867 6.353 1.00 91.00 177 SER A CA 1
ATOM 1377 C C . SER A 1 177 ? -1.262 -0.590 5.592 1.00 91.00 177 SER A C 1
ATOM 1379 O O . SER A 1 177 ? -0.506 -0.655 4.622 1.00 91.00 177 SER A O 1
ATOM 1381 N N . ALA A 1 178 ? -1.687 0.574 6.090 1.00 90.12 178 ALA A N 1
ATOM 1382 C CA . ALA A 1 178 ? -1.363 1.878 5.526 1.00 90.12 178 ALA A CA 1
ATOM 1383 C C . ALA A 1 178 ? 0.149 2.145 5.548 1.00 90.12 178 ALA A C 1
ATOM 1385 O O . ALA A 1 178 ? 0.719 2.580 4.546 1.00 90.12 178 ALA A O 1
ATOM 1386 N N . SER A 1 179 ? 0.832 1.820 6.651 1.00 91.44 179 SER A N 1
ATOM 1387 C CA . SER A 1 179 ? 2.288 1.966 6.751 1.00 91.44 179 SER A CA 1
ATOM 1388 C C . SER A 1 179 ? 3.038 1.043 5.787 1.00 91.44 179 SER A C 1
ATOM 1390 O O . SER A 1 179 ? 3.959 1.500 5.107 1.00 91.44 179 SER A O 1
ATOM 1392 N N . ARG A 1 180 ? 2.616 -0.223 5.654 1.00 92.69 180 ARG A N 1
ATOM 1393 C CA . ARG A 1 180 ? 3.179 -1.166 4.671 1.00 92.69 180 ARG A CA 1
ATOM 1394 C C . ARG A 1 180 ? 2.960 -0.700 3.234 1.00 92.69 180 ARG A C 1
ATOM 1396 O O . ARG A 1 180 ? 3.900 -0.755 2.445 1.00 92.69 180 ARG A O 1
ATOM 1403 N N . SER A 1 181 ? 1.764 -0.208 2.913 1.00 94.00 181 SER A N 1
ATOM 1404 C CA . SER A 1 181 ? 1.438 0.348 1.594 1.00 94.00 181 SER A CA 1
ATOM 1405 C C . SER A 1 181 ? 2.326 1.551 1.263 1.00 94.00 181 SER A C 1
ATOM 1407 O O . SER A 1 181 ? 2.999 1.563 0.232 1.00 94.00 181 SER A O 1
ATOM 1409 N N . ARG A 1 182 ? 2.443 2.510 2.193 1.00 93.94 182 ARG A N 1
ATOM 1410 C CA . ARG A 1 182 ? 3.327 3.676 2.051 1.00 93.94 182 ARG A CA 1
ATOM 1411 C C . ARG A 1 182 ? 4.789 3.271 1.855 1.00 93.94 182 ARG A C 1
ATOM 1413 O O . ARG A 1 182 ? 5.460 3.817 0.985 1.00 93.94 182 ARG A O 1
ATOM 1420 N N . GLN A 1 183 ? 5.279 2.291 2.614 1.00 95.19 183 GLN A N 1
ATOM 1421 C CA . GLN A 1 183 ? 6.643 1.784 2.453 1.00 95.19 183 GLN A CA 1
ATOM 1422 C C . GLN A 1 183 ? 6.848 1.093 1.096 1.00 95.19 183 GLN A C 1
ATOM 1424 O O . GLN A 1 183 ? 7.906 1.241 0.487 1.00 95.19 183 GLN A O 1
ATOM 1429 N N . GLY A 1 184 ? 5.850 0.348 0.613 1.00 95.88 184 GLY A N 1
ATOM 1430 C CA . GLY A 1 184 ? 5.863 -0.250 -0.722 1.00 95.88 184 GLY A CA 1
ATOM 1431 C C . GLY A 1 184 ? 5.929 0.805 -1.826 1.00 95.88 184 GLY A C 1
ATOM 1432 O O . GLY A 1 184 ? 6.757 0.691 -2.728 1.00 95.88 184 GLY A O 1
ATOM 1433 N N . ALA A 1 185 ? 5.132 1.870 -1.708 1.00 94.94 185 ALA A N 1
ATOM 1434 C CA . ALA A 1 185 ? 5.138 2.988 -2.647 1.00 94.94 185 ALA A CA 1
ATOM 1435 C C . ALA A 1 185 ? 6.497 3.710 -2.692 1.00 94.94 185 ALA A C 1
ATOM 1437 O O . ALA A 1 185 ? 6.994 3.998 -3.779 1.00 94.94 185 ALA A O 1
ATOM 1438 N N . LEU A 1 186 ? 7.137 3.937 -1.537 1.00 96.69 186 LEU A N 1
ATOM 1439 C CA . LEU A 1 186 ? 8.481 4.530 -1.473 1.00 96.69 186 LEU A CA 1
ATOM 1440 C C . LEU A 1 186 ? 9.533 3.648 -2.162 1.00 96.69 186 LEU A C 1
ATOM 1442 O O . LEU A 1 186 ? 10.296 4.133 -2.991 1.00 96.69 186 LEU A O 1
ATOM 1446 N N . LYS A 1 187 ? 9.525 2.333 -1.907 1.00 97.06 187 LYS A N 1
ATOM 1447 C CA . LYS A 1 187 ? 10.439 1.397 -2.586 1.00 97.06 187 LYS A CA 1
ATOM 1448 C C . LYS A 1 187 ? 10.242 1.389 -4.103 1.00 97.06 187 LYS A C 1
ATOM 1450 O O . LYS A 1 187 ? 11.222 1.393 -4.844 1.00 97.06 187 LYS A O 1
ATOM 1455 N N . ALA A 1 188 ? 8.992 1.391 -4.566 1.00 96.12 188 ALA A N 1
ATOM 1456 C CA . ALA A 1 188 ? 8.681 1.459 -5.992 1.00 96.12 188 ALA A CA 1
ATOM 1457 C C . ALA A 1 188 ? 9.157 2.784 -6.614 1.00 96.12 188 ALA A C 1
ATOM 1459 O O . ALA A 1 188 ? 9.672 2.793 -7.732 1.00 96.12 188 ALA A O 1
ATOM 1460 N N . GLN A 1 189 ? 9.045 3.897 -5.881 1.00 97.38 189 GLN A N 1
ATOM 1461 C CA . GLN A 1 189 ? 9.564 5.195 -6.311 1.00 97.38 189 GLN A CA 1
ATOM 1462 C C . GLN A 1 189 ? 11.091 5.179 -6.473 1.00 97.38 189 GLN A C 1
ATOM 1464 O O . GLN A 1 189 ? 11.600 5.683 -7.477 1.00 97.38 189 GLN A O 1
ATOM 1469 N N . ASP A 1 190 ? 11.820 4.580 -5.533 1.00 97.81 190 ASP A N 1
ATOM 1470 C CA . ASP A 1 190 ? 13.281 4.464 -5.611 1.00 97.81 190 ASP A CA 1
ATOM 1471 C C . ASP A 1 190 ? 13.724 3.565 -6.774 1.00 97.81 190 ASP A C 1
ATOM 1473 O O . ASP A 1 190 ? 14.635 3.920 -7.525 1.00 97.81 190 ASP A O 1
ATOM 1477 N N . GLN A 1 191 ? 13.028 2.447 -6.999 1.00 97.81 191 GLN A N 1
ATOM 1478 C CA . GLN A 1 191 ? 13.268 1.583 -8.160 1.00 97.81 191 GLN A CA 1
ATOM 1479 C C . GLN A 1 191 ? 13.018 2.316 -9.480 1.00 97.81 191 GLN A C 1
ATOM 1481 O O . GLN A 1 191 ? 13.826 2.218 -10.404 1.00 97.81 191 GLN A O 1
ATOM 1486 N N . LEU A 1 192 ? 11.939 3.099 -9.566 1.00 98.00 192 LEU A N 1
ATOM 1487 C CA . LEU A 1 192 ? 11.641 3.894 -10.754 1.00 98.00 192 LEU A CA 1
ATOM 1488 C C . LEU A 1 192 ? 12.734 4.934 -11.023 1.00 98.00 192 LEU A C 1
ATOM 1490 O O . LEU A 1 192 ? 13.103 5.135 -12.178 1.00 98.00 192 LEU A O 1
ATOM 1494 N N . ARG A 1 193 ? 13.271 5.584 -9.983 1.00 98.00 193 ARG A N 1
ATOM 1495 C CA . ARG A 1 193 ? 14.401 6.518 -10.127 1.00 98.00 193 ARG A CA 1
ATOM 1496 C C . ARG A 1 193 ? 15.644 5.820 -10.669 1.00 98.00 193 ARG A C 1
ATOM 1498 O O . ARG A 1 193 ? 16.260 6.340 -11.594 1.00 98.00 193 ARG A O 1
ATOM 1505 N N . LEU A 1 194 ? 15.978 4.641 -10.142 1.00 98.06 194 LEU A N 1
ATOM 1506 C CA . LEU A 1 194 ? 17.131 3.871 -10.608 1.00 98.06 194 LEU A CA 1
ATOM 1507 C C . LEU A 1 194 ? 16.975 3.448 -12.077 1.00 98.06 194 LEU A C 1
ATOM 1509 O O . LEU A 1 194 ? 17.896 3.625 -12.872 1.00 98.06 194 LEU A O 1
ATOM 1513 N N . ILE A 1 195 ? 15.792 2.951 -12.452 1.00 98.12 195 ILE A N 1
ATOM 1514 C CA . ILE A 1 195 ? 15.491 2.567 -13.836 1.00 98.12 195 ILE A CA 1
ATOM 1515 C C . ILE A 1 195 ? 15.570 3.785 -14.758 1.00 98.12 195 ILE A C 1
ATOM 1517 O O . ILE A 1 195 ? 16.198 3.697 -15.811 1.00 98.12 195 ILE A O 1
ATOM 1521 N N . LYS A 1 196 ? 14.999 4.931 -14.364 1.00 98.38 196 LYS A N 1
ATOM 1522 C CA . LYS A 1 196 ? 15.084 6.175 -15.145 1.00 98.38 196 LYS A CA 1
ATOM 1523 C C . LYS A 1 196 ? 16.527 6.588 -15.399 1.00 98.38 196 LYS A C 1
ATOM 1525 O O . LYS A 1 196 ? 16.881 6.815 -16.549 1.00 98.38 196 LYS A O 1
ATOM 1530 N N . LEU A 1 197 ? 17.363 6.588 -14.363 1.00 98.25 197 LEU A N 1
ATOM 1531 C CA . LEU A 1 197 ? 18.778 6.919 -14.501 1.00 98.25 197 LEU A CA 1
ATOM 1532 C C . LEU A 1 197 ? 19.491 5.938 -15.450 1.00 98.25 197 LEU A C 1
ATOM 1534 O O . LEU A 1 197 ? 20.227 6.352 -16.339 1.00 98.25 197 LEU A O 1
ATOM 1538 N N . SER A 1 198 ? 19.229 4.632 -15.316 1.00 98.19 198 SER A N 1
ATOM 1539 C CA . SER A 1 198 ? 19.802 3.620 -16.217 1.00 98.19 198 SER A CA 1
ATOM 1540 C C . SER A 1 198 ? 19.347 3.792 -17.670 1.00 98.19 198 SER A C 1
ATOM 1542 O O . SER A 1 198 ? 20.139 3.618 -18.595 1.00 98.19 198 SER A O 1
ATOM 1544 N N . HIS A 1 199 ? 18.087 4.186 -17.876 1.00 97.88 199 HIS A N 1
ATOM 1545 C CA . HIS A 1 199 ? 17.530 4.460 -19.191 1.00 97.88 199 HIS A CA 1
ATOM 1546 C C . HIS A 1 199 ? 18.155 5.714 -19.808 1.00 97.88 199 HIS A C 1
ATOM 1548 O O . HIS A 1 199 ? 18.503 5.696 -20.984 1.00 97.88 199 HIS A O 1
ATOM 1554 N N . GLU A 1 200 ? 18.348 6.776 -19.024 1.00 98.38 200 GLU A N 1
ATOM 1555 C CA . GLU A 1 200 ? 19.037 7.994 -19.459 1.00 98.38 200 GLU A CA 1
ATOM 1556 C C . GLU A 1 200 ? 20.484 7.701 -19.873 1.00 98.38 200 GLU A C 1
ATOM 1558 O O . GLU A 1 200 ? 20.907 8.130 -20.947 1.00 98.38 200 GLU A O 1
ATOM 1563 N N . PHE A 1 201 ? 21.216 6.891 -19.099 1.00 98.31 201 PHE A N 1
ATOM 1564 C CA . PHE A 1 201 ? 22.562 6.450 -19.476 1.00 98.31 201 PHE A CA 1
ATOM 1565 C C . PHE A 1 201 ? 22.573 5.624 -20.767 1.00 98.31 201 PHE A C 1
ATOM 1567 O O . PHE A 1 201 ? 23.384 5.883 -21.658 1.00 98.31 201 PHE A O 1
ATOM 1574 N N . ALA A 1 202 ? 21.672 4.647 -20.895 1.00 97.94 202 ALA A N 1
ATOM 1575 C CA . ALA A 1 202 ? 21.566 3.835 -22.105 1.00 97.94 202 ALA A CA 1
ATOM 1576 C C . ALA A 1 202 ? 21.213 4.692 -23.330 1.00 97.94 202 ALA A C 1
ATOM 1578 O O . ALA A 1 202 ? 21.798 4.519 -24.398 1.00 97.94 202 ALA A O 1
ATOM 1579 N N . ARG A 1 203 ? 20.305 5.659 -23.162 1.00 98.19 203 ARG A N 1
ATOM 1580 C CA . ARG A 1 203 ? 19.912 6.606 -24.206 1.00 98.19 203 ARG A CA 1
ATOM 1581 C C . ARG A 1 203 ? 21.084 7.476 -24.648 1.00 98.19 203 ARG A C 1
ATOM 1583 O O . ARG A 1 203 ? 21.314 7.585 -25.846 1.00 98.19 203 ARG A O 1
ATOM 1590 N N . ALA A 1 204 ? 21.832 8.053 -23.707 1.00 98.00 204 ALA A N 1
ATOM 1591 C CA . ALA A 1 204 ? 22.999 8.875 -24.021 1.00 98.00 204 ALA A CA 1
ATOM 1592 C C . ALA A 1 204 ? 24.069 8.074 -24.780 1.00 98.00 204 ALA A C 1
ATOM 1594 O O . ALA A 1 204 ? 24.632 8.565 -25.755 1.00 98.00 204 ALA A O 1
ATOM 1595 N N . ARG A 1 205 ? 24.307 6.816 -24.383 1.00 98.12 205 ARG A N 1
ATOM 1596 C CA . ARG A 1 205 ? 25.242 5.923 -25.081 1.00 98.12 205 ARG A CA 1
ATOM 1597 C C . ARG A 1 205 ? 24.810 5.656 -26.523 1.00 98.12 205 ARG A C 1
ATOM 1599 O O . ARG A 1 205 ? 25.625 5.804 -27.427 1.00 98.12 205 ARG A O 1
ATOM 1606 N N . LEU A 1 206 ? 23.542 5.297 -26.730 1.00 98.00 206 LEU A N 1
ATOM 1607 C CA . LEU A 1 206 ? 23.001 5.059 -28.070 1.00 98.00 206 LEU A CA 1
ATOM 1608 C C . LEU A 1 206 ? 23.044 6.321 -28.935 1.00 98.00 206 LEU A C 1
ATOM 1610 O O . LEU A 1 206 ? 23.303 6.231 -30.127 1.00 98.00 206 LEU A O 1
ATOM 1614 N N . GLU A 1 207 ? 22.817 7.500 -28.357 1.00 98.31 207 GLU A N 1
ATOM 1615 C CA . GLU A 1 207 ? 22.901 8.758 -29.101 1.00 98.31 207 GLU A CA 1
ATOM 1616 C C . GLU A 1 207 ? 24.320 9.025 -29.619 1.00 98.31 207 GLU A C 1
ATOM 1618 O O . GLU A 1 207 ? 24.482 9.455 -30.760 1.00 98.31 207 GLU A O 1
ATOM 1623 N N . VAL A 1 208 ? 25.344 8.746 -28.808 1.00 97.81 208 VAL A N 1
ATOM 1624 C CA . VAL A 1 208 ? 26.749 8.859 -29.228 1.00 97.81 208 VAL A CA 1
ATOM 1625 C C . VAL A 1 208 ? 27.069 7.857 -30.336 1.00 97.81 208 VAL A C 1
ATOM 1627 O O . VAL A 1 208 ? 27.640 8.241 -31.350 1.00 97.81 208 VAL A O 1
ATOM 1630 N N . GLU A 1 209 ? 26.657 6.600 -30.179 1.00 97.75 209 GLU A N 1
ATOM 1631 C CA . GLU A 1 209 ? 26.894 5.547 -31.174 1.00 97.75 209 GLU A CA 1
ATOM 1632 C C . GLU A 1 209 ? 26.196 5.854 -32.509 1.00 97.75 209 GLU A C 1
ATOM 1634 O O . GLU A 1 209 ? 26.801 5.741 -33.572 1.00 97.75 209 GLU A O 1
ATOM 1639 N N . CYS A 1 210 ? 24.954 6.344 -32.473 1.00 97.31 210 CYS A N 1
ATOM 1640 C CA . CYS A 1 210 ? 24.253 6.806 -33.670 1.00 97.31 210 CYS A CA 1
ATOM 1641 C C . CYS A 1 210 ? 24.978 7.970 -34.359 1.00 97.31 210 CYS A C 1
ATOM 1643 O O . CYS A 1 210 ? 25.048 7.985 -35.586 1.00 97.31 210 CYS A O 1
ATOM 1645 N N . LYS A 1 211 ? 25.508 8.943 -33.602 1.00 97.88 211 LYS A N 1
ATOM 1646 C CA . LYS A 1 211 ? 26.273 10.066 -34.173 1.00 97.88 211 LYS A CA 1
ATOM 1647 C C . LYS A 1 211 ? 27.542 9.578 -34.865 1.00 97.88 211 LYS A C 1
ATOM 1649 O O . LYS A 1 211 ? 27.762 9.943 -36.012 1.00 97.88 211 LYS A O 1
ATOM 1654 N N . ASP A 1 212 ? 28.303 8.702 -34.216 1.00 97.94 212 ASP A N 1
ATOM 1655 C CA . ASP A 1 212 ? 29.530 8.122 -34.776 1.00 97.94 212 ASP A CA 1
ATOM 1656 C C . ASP A 1 212 ? 29.256 7.334 -36.070 1.00 97.94 212 ASP A C 1
ATOM 1658 O O . ASP A 1 212 ? 29.915 7.535 -37.091 1.00 97.94 212 ASP A O 1
ATOM 1662 N N . ILE A 1 213 ? 28.204 6.508 -36.090 1.00 97.44 213 ILE A N 1
ATOM 1663 C CA . ILE A 1 213 ? 27.785 5.779 -37.298 1.00 97.44 213 ILE A CA 1
ATOM 1664 C C . ILE A 1 213 ? 27.380 6.745 -38.421 1.00 97.44 213 ILE A C 1
ATOM 1666 O O . ILE A 1 213 ? 27.696 6.515 -39.589 1.00 97.44 213 ILE A O 1
ATOM 1670 N N . VAL A 1 214 ? 26.663 7.825 -38.102 1.00 98.19 214 VAL A N 1
ATOM 1671 C CA . VAL A 1 214 ? 26.259 8.825 -39.102 1.00 98.19 214 VAL A CA 1
ATOM 1672 C C . VAL A 1 214 ? 27.472 9.573 -39.654 1.00 98.19 214 VAL A C 1
ATOM 1674 O O . VAL A 1 214 ? 27.572 9.734 -40.869 1.00 98.19 214 VAL A O 1
ATOM 1677 N N . GLU A 1 215 ? 28.405 9.994 -38.801 1.00 97.62 215 GLU A N 1
ATOM 1678 C CA . GLU A 1 215 ? 29.624 10.701 -39.210 1.00 97.62 215 GLU A CA 1
ATOM 1679 C C . GLU A 1 215 ? 30.530 9.814 -40.073 1.00 97.62 215 GLU A C 1
ATOM 1681 O O . GLU A 1 215 ? 30.947 10.227 -41.157 1.00 97.62 215 GLU A O 1
ATOM 1686 N N . THR A 1 216 ? 30.769 8.569 -39.658 1.00 97.31 216 THR A N 1
ATOM 1687 C CA . THR A 1 216 ? 31.574 7.599 -40.422 1.00 97.31 216 THR A CA 1
ATOM 1688 C C . THR A 1 216 ? 30.939 7.249 -41.770 1.00 97.31 216 THR A C 1
ATOM 1690 O O . THR A 1 216 ? 31.633 7.215 -42.793 1.00 97.31 216 THR A O 1
ATOM 1693 N N . ASN A 1 217 ? 29.618 7.054 -41.821 1.00 97.62 217 ASN A N 1
ATOM 1694 C CA . ASN A 1 217 ? 28.901 6.838 -43.079 1.00 97.62 217 ASN A CA 1
ATOM 1695 C C . ASN A 1 217 ? 28.918 8.079 -43.977 1.00 97.62 217 ASN A C 1
ATOM 1697 O O . ASN A 1 217 ? 29.093 7.948 -45.185 1.00 97.62 217 ASN A O 1
ATOM 1701 N N . SER A 1 218 ? 28.765 9.282 -43.419 1.00 97.44 218 SER A N 1
ATOM 1702 C CA . SER A 1 218 ? 28.847 10.523 -44.199 1.00 97.44 218 SER A CA 1
ATOM 1703 C C . SER A 1 218 ? 30.235 10.690 -44.806 1.00 97.44 218 SER A C 1
ATOM 1705 O O . SER A 1 218 ? 30.352 10.920 -46.008 1.00 97.44 218 SER A O 1
ATOM 1707 N N . TYR A 1 219 ? 31.281 10.494 -44.000 1.00 96.56 219 TYR A N 1
ATOM 1708 C CA . TYR A 1 219 ? 32.670 10.579 -44.439 1.00 96.56 219 TYR A CA 1
ATOM 1709 C C . TYR A 1 219 ? 32.983 9.578 -45.560 1.00 96.56 219 TYR A C 1
ATOM 1711 O O . TYR A 1 219 ? 33.532 9.942 -46.600 1.00 96.56 219 TYR A O 1
ATOM 1719 N N . THR A 1 220 ? 32.596 8.312 -45.386 1.00 96.56 220 THR A N 1
ATOM 1720 C CA . THR A 1 220 ? 32.811 7.283 -46.416 1.00 96.56 220 THR A CA 1
ATOM 1721 C C . THR A 1 220 ? 31.989 7.556 -47.676 1.00 96.56 220 THR A C 1
ATOM 1723 O O . THR A 1 220 ? 32.514 7.427 -48.780 1.00 96.56 220 THR A O 1
ATOM 1726 N N . ALA A 1 221 ? 30.738 8.003 -47.548 1.00 97.25 221 ALA A N 1
ATOM 1727 C CA . ALA A 1 221 ? 29.892 8.358 -48.685 1.00 97.25 221 ALA A CA 1
ATOM 1728 C C . ALA A 1 221 ? 30.388 9.596 -49.450 1.00 97.25 221 ALA A C 1
ATOM 1730 O O . ALA A 1 221 ? 30.193 9.684 -50.662 1.00 97.25 221 ALA A O 1
ATOM 1731 N N . GLU A 1 222 ? 30.988 10.577 -48.775 1.00 97.38 222 GLU A N 1
ATOM 1732 C CA . GLU A 1 222 ? 31.663 11.709 -49.425 1.00 97.38 222 GLU A CA 1
ATOM 1733 C C . GLU A 1 222 ? 32.889 11.244 -50.200 1.00 97.38 222 GLU A C 1
ATOM 1735 O O . GLU A 1 222 ? 33.000 11.541 -51.386 1.00 97.38 222 GLU A O 1
ATOM 1740 N N . ARG A 1 223 ? 33.730 10.407 -49.586 1.00 97.19 223 ARG A N 1
ATOM 1741 C CA . ARG A 1 223 ? 34.892 9.824 -50.260 1.00 97.19 223 ARG A CA 1
ATOM 1742 C C . ARG A 1 223 ? 34.504 9.043 -51.517 1.00 97.19 223 ARG A C 1
ATOM 1744 O O . ARG A 1 223 ? 35.079 9.273 -52.573 1.00 97.19 223 ARG A O 1
ATOM 1751 N N . TYR A 1 224 ? 33.495 8.173 -51.436 1.00 96.69 224 TYR A N 1
ATOM 1752 C CA . TYR A 1 224 ? 33.012 7.445 -52.613 1.00 96.69 224 TYR A CA 1
ATOM 1753 C C . TYR A 1 224 ? 32.453 8.378 -53.692 1.00 96.69 224 TYR A C 1
ATOM 1755 O O . TYR A 1 224 ? 32.632 8.115 -54.880 1.00 96.69 224 TYR A O 1
ATOM 1763 N N . ARG A 1 225 ? 31.788 9.477 -53.310 1.00 97.75 225 ARG A N 1
ATOM 1764 C CA . ARG A 1 225 ? 31.322 10.490 -54.270 1.00 97.75 225 ARG A CA 1
ATOM 1765 C C . ARG A 1 225 ? 32.490 11.173 -54.981 1.00 97.75 225 ARG A C 1
ATOM 1767 O O . ARG A 1 225 ? 32.410 11.369 -56.194 1.00 97.75 225 ARG A O 1
ATOM 1774 N N . ASP A 1 226 ? 33.555 11.501 -54.258 1.00 97.56 226 ASP A N 1
ATOM 1775 C CA . ASP A 1 226 ? 34.760 12.099 -54.834 1.00 97.56 226 ASP A CA 1
ATOM 1776 C C . ASP A 1 226 ? 35.493 11.124 -55.765 1.00 97.56 226 ASP A C 1
ATOM 1778 O O . ASP A 1 226 ? 35.851 11.507 -56.880 1.00 97.56 226 ASP A O 1
ATOM 1782 N N . ASP A 1 227 ? 35.626 9.855 -55.370 1.00 97.44 227 ASP A N 1
ATOM 1783 C CA . ASP A 1 227 ? 36.231 8.804 -56.198 1.00 97.44 227 ASP A CA 1
ATOM 1784 C C . ASP A 1 227 ? 35.441 8.599 -57.506 1.00 97.44 227 ASP A C 1
ATOM 1786 O O . ASP A 1 227 ? 36.018 8.575 -58.594 1.00 97.44 227 ASP A O 1
ATOM 1790 N N . VAL A 1 228 ? 34.104 8.535 -57.435 1.00 97.62 228 VAL A N 1
ATOM 1791 C CA . VAL A 1 228 ? 33.239 8.448 -58.628 1.00 97.62 228 VAL A CA 1
ATOM 1792 C C . VAL A 1 228 ? 33.410 9.675 -59.522 1.00 97.62 228 VAL A C 1
ATOM 1794 O O . VAL A 1 228 ? 33.496 9.544 -60.743 1.00 97.62 228 VAL A O 1
ATOM 1797 N N . LYS A 1 229 ? 33.492 10.876 -58.941 1.00 97.81 229 LYS A N 1
ATOM 1798 C CA . LYS A 1 229 ? 33.716 12.108 -59.705 1.00 97.81 229 LYS A CA 1
ATOM 1799 C C . LYS A 1 229 ? 35.071 12.091 -60.417 1.00 97.81 229 LYS A C 1
ATOM 1801 O O . LYS A 1 229 ? 35.136 12.510 -61.572 1.00 97.81 229 LYS A O 1
ATOM 1806 N N . ALA A 1 230 ? 36.124 11.602 -59.763 1.00 97.56 230 ALA A N 1
ATOM 1807 C CA . ALA A 1 230 ? 37.445 11.450 -60.366 1.00 97.56 230 ALA A CA 1
ATOM 1808 C C . ALA A 1 230 ? 37.423 10.446 -61.531 1.00 97.56 230 ALA A C 1
ATOM 1810 O O . ALA A 1 230 ? 37.908 10.767 -62.615 1.00 97.56 230 ALA A O 1
ATOM 1811 N N . LEU A 1 231 ? 36.775 9.290 -61.350 1.00 97.81 231 LEU A N 1
ATOM 1812 C CA . LEU A 1 231 ? 36.611 8.283 -62.405 1.00 97.81 231 LEU A CA 1
ATOM 1813 C C . LEU A 1 231 ? 35.844 8.825 -63.617 1.00 97.81 231 LEU A C 1
ATOM 1815 O O . LEU A 1 231 ? 36.234 8.572 -64.753 1.00 97.81 231 LEU A O 1
ATOM 1819 N N . ILE A 1 232 ? 34.782 9.610 -63.401 1.00 97.62 232 ILE A N 1
ATOM 1820 C CA . ILE A 1 232 ? 34.044 10.260 -64.497 1.00 97.62 232 ILE A CA 1
ATOM 1821 C C . ILE A 1 232 ? 34.954 11.235 -65.253 1.00 97.62 232 ILE A C 1
ATOM 1823 O O . ILE A 1 232 ? 34.984 11.218 -66.481 1.00 97.62 232 ILE A O 1
ATOM 1827 N N . GLN A 1 233 ? 35.730 12.059 -64.542 1.00 97.19 233 GLN A N 1
ATOM 1828 C CA . GLN A 1 233 ? 36.657 13.005 -65.174 1.00 97.19 233 GLN A CA 1
ATOM 1829 C C . GLN A 1 233 ? 37.745 12.299 -65.990 1.00 97.19 233 GLN A C 1
ATOM 1831 O O . GLN A 1 233 ? 38.092 12.760 -67.082 1.00 97.19 233 GLN A O 1
ATOM 1836 N N . GLU A 1 234 ? 38.273 11.189 -65.477 1.00 97.62 234 GLU A N 1
ATOM 1837 C CA . GLU A 1 234 ? 39.239 10.354 -66.185 1.00 97.62 234 GLU A CA 1
ATOM 1838 C C . GLU A 1 234 ? 38.613 9.724 -67.433 1.00 97.62 234 GLU A C 1
ATOM 1840 O O . GLU A 1 234 ? 39.183 9.821 -68.521 1.00 97.62 234 GLU A O 1
ATOM 1845 N N . GLN A 1 235 ? 37.404 9.170 -67.314 1.00 97.38 235 GLN A N 1
ATOM 1846 C CA . GLN A 1 235 ? 36.667 8.611 -68.443 1.00 97.38 235 GLN A CA 1
ATOM 1847 C C . GLN A 1 235 ? 36.391 9.668 -69.519 1.00 97.38 235 GLN A C 1
ATOM 1849 O O . GLN A 1 235 ? 36.579 9.406 -70.708 1.00 97.38 235 GLN A O 1
ATOM 1854 N N . ASP A 1 236 ? 36.011 10.886 -69.133 1.00 97.50 236 ASP A N 1
ATOM 1855 C CA . ASP A 1 236 ? 35.801 12.002 -70.058 1.00 97.50 236 ASP A CA 1
ATOM 1856 C C . ASP A 1 236 ? 37.102 12.442 -70.743 1.00 97.50 236 ASP A C 1
ATOM 1858 O O . ASP A 1 236 ? 37.096 12.836 -71.915 1.00 97.50 236 ASP A O 1
ATOM 1862 N N . ALA A 1 237 ? 38.233 12.407 -70.034 1.00 97.19 237 ALA A N 1
ATOM 1863 C CA . ALA A 1 237 ? 39.546 12.684 -70.612 1.00 97.19 237 ALA A CA 1
ATOM 1864 C C . ALA A 1 237 ? 39.966 11.588 -71.603 1.00 97.19 237 ALA A C 1
ATOM 1866 O O . ALA A 1 237 ? 40.377 11.903 -72.720 1.00 97.19 237 ALA A O 1
ATOM 1867 N N . ASN A 1 238 ? 39.794 10.317 -71.238 1.00 97.31 238 ASN A N 1
ATOM 1868 C CA . ASN A 1 238 ? 40.091 9.174 -72.100 1.00 97.31 238 ASN A CA 1
ATOM 1869 C C . ASN A 1 238 ? 39.207 9.172 -73.349 1.00 97.31 238 ASN A C 1
ATOM 1871 O O . ASN A 1 238 ? 39.708 9.025 -74.460 1.00 97.31 238 ASN A O 1
ATOM 1875 N N . THR A 1 239 ? 37.909 9.442 -73.199 1.00 97.56 239 THR A N 1
ATOM 1876 C CA . THR A 1 239 ? 36.985 9.529 -74.337 1.00 97.56 239 THR A CA 1
ATOM 1877 C C . THR A 1 239 ? 37.359 10.685 -75.271 1.00 97.56 239 THR A C 1
ATOM 1879 O O . THR A 1 239 ? 37.233 10.559 -76.486 1.00 97.56 239 THR A O 1
ATOM 1882 N N . ARG A 1 240 ? 37.839 11.821 -74.743 1.00 97.00 240 ARG A N 1
ATOM 1883 C CA . ARG A 1 240 ? 38.361 12.924 -75.572 1.00 97.00 240 ARG A CA 1
ATOM 1884 C C . ARG A 1 240 ? 39.620 12.521 -76.338 1.00 97.00 240 ARG A C 1
ATOM 1886 O O . ARG A 1 240 ? 39.629 12.685 -77.552 1.00 97.00 240 ARG A O 1
ATOM 1893 N N . ARG A 1 241 ? 40.611 11.922 -75.670 1.00 97.38 241 ARG A N 1
ATOM 1894 C CA . ARG A 1 241 ? 41.835 11.417 -76.323 1.00 97.38 241 ARG A CA 1
ATOM 1895 C C . ARG A 1 241 ? 41.519 10.411 -77.425 1.00 97.38 241 ARG A C 1
ATOM 1897 O O . ARG A 1 241 ? 42.005 10.564 -78.536 1.00 97.38 241 ARG A O 1
ATOM 1904 N N . LEU A 1 242 ? 40.638 9.446 -77.154 1.00 97.38 242 LEU A N 1
ATOM 1905 C CA . LEU A 1 242 ? 40.200 8.471 -78.153 1.00 97.38 242 LEU A CA 1
ATOM 1906 C C . LEU A 1 242 ? 39.511 9.144 -79.344 1.00 97.38 242 LEU A C 1
ATOM 1908 O O . LEU A 1 242 ? 39.752 8.754 -80.480 1.00 97.38 242 LEU A O 1
ATOM 1912 N N . ARG A 1 243 ? 38.677 10.170 -79.125 1.00 97.12 243 ARG A N 1
ATOM 1913 C CA . ARG A 1 243 ? 38.074 10.936 -80.231 1.00 97.12 243 ARG A CA 1
ATOM 1914 C C . ARG A 1 243 ? 39.120 11.689 -81.049 1.00 97.12 243 ARG A C 1
ATOM 1916 O O . ARG A 1 243 ? 39.002 11.727 -82.270 1.00 97.12 243 ARG A O 1
ATOM 1923 N N . GLU A 1 244 ? 40.115 12.285 -80.400 1.00 97.00 244 GLU A N 1
ATOM 1924 C CA . GLU A 1 244 ? 41.221 12.984 -81.065 1.00 97.00 244 GLU A CA 1
ATOM 1925 C C . GLU A 1 244 ? 42.069 12.010 -81.893 1.00 97.00 244 GLU A C 1
ATOM 1927 O O . GLU A 1 244 ? 42.332 12.272 -83.065 1.00 97.00 244 GLU A O 1
ATOM 1932 N N . GLU A 1 245 ? 42.432 10.857 -81.328 1.00 96.88 245 GLU A N 1
ATOM 1933 C CA . GLU A 1 245 ? 43.149 9.791 -82.034 1.00 96.88 245 GLU A CA 1
ATOM 1934 C C . GLU A 1 245 ? 42.341 9.241 -83.204 1.00 96.88 245 GLU A C 1
ATOM 1936 O O . GLU A 1 245 ? 42.876 9.107 -84.300 1.00 96.88 245 GLU A O 1
ATOM 1941 N N . ASN A 1 246 ? 41.048 8.983 -83.010 1.00 96.94 246 ASN A N 1
ATOM 1942 C CA . ASN A 1 246 ? 40.171 8.507 -84.074 1.00 96.94 246 ASN A CA 1
ATOM 1943 C C . ASN A 1 246 ? 40.055 9.554 -85.196 1.00 96.94 246 ASN A C 1
ATOM 1945 O O . ASN A 1 246 ? 40.189 9.217 -86.365 1.00 96.94 246 ASN A O 1
ATOM 1949 N N . SER A 1 247 ? 39.947 10.842 -84.850 1.00 96.69 247 SER A N 1
ATOM 1950 C CA . SER A 1 247 ? 39.959 11.938 -85.833 1.00 96.69 247 SER A CA 1
ATOM 1951 C C . SER A 1 247 ? 41.289 12.017 -86.589 1.00 96.69 247 SER A C 1
ATOM 1953 O O . SER A 1 247 ? 41.301 12.215 -87.801 1.00 96.69 247 SER A O 1
ATOM 1955 N N . ARG A 1 248 ? 42.417 11.824 -85.894 1.00 97.25 248 ARG A N 1
ATOM 1956 C CA . ARG A 1 248 ? 43.753 11.793 -86.500 1.00 97.25 248 ARG A CA 1
ATOM 1957 C C . ARG A 1 248 ? 43.922 10.599 -87.438 1.00 97.25 248 ARG A C 1
ATOM 1959 O O . ARG A 1 248 ? 44.442 10.773 -88.534 1.00 97.25 248 ARG A O 1
ATOM 1966 N N . LEU A 1 249 ? 43.508 9.407 -87.014 1.00 96.94 249 LEU A N 1
ATOM 1967 C CA . LEU A 1 249 ? 43.554 8.196 -87.835 1.00 96.94 249 LEU A CA 1
ATOM 1968 C C . LEU A 1 249 ? 42.648 8.333 -89.058 1.00 96.94 249 LEU A C 1
ATOM 1970 O O . LEU A 1 249 ? 43.064 7.985 -90.158 1.00 96.94 249 LEU A O 1
ATOM 1974 N N . GLN A 1 250 ? 41.453 8.903 -88.889 1.00 96.50 250 GLN A N 1
ATOM 1975 C CA . GLN A 1 250 ? 40.546 9.198 -89.993 1.00 96.50 250 GLN A CA 1
ATOM 1976 C C . GLN A 1 250 ? 41.188 10.164 -90.995 1.00 96.50 250 GLN A C 1
ATOM 1978 O O . GLN A 1 250 ? 41.179 9.893 -92.190 1.00 96.50 250 GLN A O 1
ATOM 1983 N N . GLN A 1 251 ? 41.824 11.237 -90.516 1.00 96.12 251 GLN A N 1
ATOM 1984 C CA . GLN A 1 251 ? 42.554 12.164 -91.379 1.00 96.12 251 GLN A CA 1
ATOM 1985 C C . GLN A 1 251 ? 43.714 11.473 -92.112 1.00 96.12 251 GLN A C 1
ATOM 1987 O O . GLN A 1 251 ? 43.873 11.660 -93.313 1.00 96.12 251 GLN A O 1
ATOM 1992 N N . GLN A 1 252 ? 44.500 10.638 -91.424 1.00 96.25 252 GLN A N 1
ATOM 1993 C CA . GLN A 1 252 ? 45.582 9.871 -92.052 1.00 96.25 252 GLN A CA 1
ATOM 1994 C C . GLN A 1 252 ? 45.067 8.904 -93.122 1.00 96.25 252 GLN A C 1
ATOM 1996 O O . GLN A 1 252 ? 45.719 8.727 -94.154 1.00 96.25 252 GLN A O 1
ATOM 2001 N N . LEU A 1 253 ? 43.914 8.277 -92.884 1.00 96.50 253 LEU A N 1
ATOM 2002 C CA . LEU A 1 253 ? 43.253 7.422 -93.860 1.00 96.50 253 LEU A CA 1
ATOM 2003 C C . LEU A 1 253 ? 42.811 8.237 -95.080 1.00 96.50 253 LEU A C 1
ATOM 2005 O O . LEU A 1 253 ? 43.101 7.837 -96.204 1.00 96.50 253 LEU A O 1
ATOM 2009 N N . ASP A 1 254 ? 42.178 9.390 -94.872 1.00 96.25 254 ASP A N 1
ATOM 2010 C CA . ASP A 1 254 ? 41.730 10.273 -95.951 1.00 96.25 254 ASP A CA 1
ATOM 2011 C C . ASP A 1 254 ? 42.908 10.821 -96.775 1.00 96.25 254 ASP A C 1
ATOM 2013 O O . ASP A 1 254 ? 42.845 10.817 -98.006 1.00 96.25 254 ASP A O 1
ATOM 2017 N N . ASP A 1 255 ? 44.008 11.213 -96.125 1.00 95.75 255 ASP A N 1
ATOM 2018 C CA . ASP A 1 255 ? 45.246 11.658 -96.776 1.00 95.75 255 ASP A CA 1
ATOM 2019 C C . ASP A 1 255 ? 45.888 10.524 -97.589 1.00 95.75 255 ASP A C 1
ATOM 2021 O O . ASP A 1 255 ? 46.313 10.729 -98.728 1.00 95.75 255 ASP A O 1
ATOM 2025 N N . SER A 1 256 ? 45.923 9.307 -97.035 1.00 94.69 256 SER A N 1
ATOM 2026 C CA . SER A 1 256 ? 46.440 8.121 -97.731 1.00 94.69 256 SER A CA 1
ATOM 2027 C C . SER A 1 256 ? 45.574 7.767 -98.940 1.00 94.69 256 SER A C 1
ATOM 2029 O O . SER A 1 256 ? 46.101 7.488 -100.015 1.00 94.69 256 SER A O 1
ATOM 2031 N N . LEU A 1 257 ? 44.247 7.843 -98.800 1.00 95.19 257 LEU A N 1
ATOM 2032 C CA . LEU A 1 257 ? 43.305 7.660 -99.903 1.00 95.19 257 LEU A CA 1
ATOM 2033 C C . LEU A 1 257 ? 43.455 8.760 -100.960 1.00 95.19 257 LEU A C 1
ATOM 2035 O O . LEU A 1 257 ? 43.374 8.474 -102.153 1.00 95.19 257 LEU A O 1
ATOM 2039 N N . ALA A 1 258 ? 43.690 10.011 -100.561 1.00 92.81 258 ALA A N 1
ATOM 2040 C CA . ALA A 1 258 ? 43.950 11.108 -101.487 1.00 92.81 258 ALA A CA 1
ATOM 2041 C C . ALA A 1 258 ? 45.264 10.896 -102.253 1.00 92.81 258 ALA A C 1
ATOM 2043 O O . ALA A 1 258 ? 45.285 11.041 -103.476 1.00 92.81 258 ALA A O 1
ATOM 2044 N N . LEU A 1 259 ? 46.333 10.484 -101.564 1.00 92.31 259 LEU A N 1
ATOM 2045 C CA . LEU A 1 259 ? 47.608 10.134 -102.188 1.00 92.31 259 LEU A CA 1
ATOM 2046 C C . LEU A 1 259 ? 47.441 8.968 -103.166 1.00 92.31 259 LEU A C 1
ATOM 2048 O O . LEU A 1 259 ? 47.949 9.033 -104.283 1.00 92.31 259 LEU A O 1
ATOM 2052 N N . GLN A 1 260 ? 46.698 7.931 -102.772 1.00 92.19 260 GLN A N 1
ATOM 2053 C CA . GLN A 1 260 ? 46.395 6.799 -103.638 1.00 92.19 260 GLN A CA 1
ATOM 2054 C C . GLN A 1 260 ? 45.636 7.248 -104.891 1.00 92.19 260 GLN A C 1
ATOM 2056 O O . GLN A 1 260 ? 46.032 6.875 -105.988 1.00 92.19 260 GLN A O 1
ATOM 2061 N N . ARG A 1 261 ? 44.617 8.110 -104.765 1.00 90.44 261 ARG A N 1
ATOM 2062 C CA . ARG A 1 261 ? 43.901 8.671 -105.927 1.00 90.44 261 ARG A CA 1
ATOM 2063 C C . ARG A 1 261 ? 44.834 9.429 -106.871 1.00 90.44 261 ARG A C 1
ATOM 2065 O O . ARG A 1 261 ? 44.718 9.262 -108.079 1.00 90.44 261 ARG A O 1
ATOM 2072 N N . VAL A 1 262 ? 45.763 10.230 -106.343 1.00 90.38 262 VAL A N 1
ATOM 2073 C CA . VAL A 1 262 ? 46.762 10.946 -107.160 1.00 90.38 262 VAL A CA 1
ATOM 2074 C C . VAL A 1 262 ? 47.699 9.965 -107.862 1.00 90.38 262 VAL A C 1
ATOM 2076 O O . VAL A 1 262 ? 47.977 10.138 -109.045 1.00 90.38 262 VAL A O 1
ATOM 2079 N N . GLN A 1 263 ? 48.169 8.924 -107.170 1.00 86.19 263 GLN A N 1
ATOM 2080 C CA . GLN A 1 263 ? 49.003 7.887 -107.782 1.00 86.19 263 GLN A CA 1
ATOM 2081 C C . GLN A 1 263 ? 48.250 7.099 -108.852 1.00 86.19 263 GLN A C 1
ATOM 2083 O O . GLN A 1 263 ? 48.812 6.839 -109.909 1.00 86.19 263 GLN A O 1
ATOM 2088 N N . ASP A 1 264 ? 46.997 6.725 -108.604 1.00 85.75 264 ASP A N 1
ATOM 2089 C CA . ASP A 1 264 ? 46.157 6.028 -109.577 1.00 85.75 264 ASP A CA 1
ATOM 2090 C C . ASP A 1 264 ? 45.915 6.918 -110.804 1.00 85.75 264 ASP A C 1
ATOM 2092 O O . ASP A 1 264 ? 46.057 6.453 -111.933 1.00 85.75 264 ASP A O 1
ATOM 2096 N N . GLN A 1 265 ? 45.666 8.216 -110.600 1.00 84.94 265 GLN A N 1
ATOM 2097 C CA . GLN A 1 265 ? 45.547 9.191 -111.682 1.00 84.94 265 GLN A CA 1
ATOM 2098 C C . GLN A 1 265 ? 46.858 9.337 -112.470 1.00 84.94 265 GLN A C 1
ATOM 2100 O O . GLN A 1 265 ? 46.836 9.267 -113.693 1.00 84.94 265 GLN A O 1
ATOM 2105 N N . GLN A 1 266 ? 48.010 9.442 -111.801 1.00 81.88 266 GLN A N 1
ATOM 2106 C CA . GLN A 1 266 ? 49.320 9.479 -112.462 1.00 81.88 266 GLN A CA 1
ATOM 2107 C C . GLN A 1 266 ? 49.633 8.183 -113.210 1.00 81.88 266 GLN A C 1
ATOM 2109 O O . GLN A 1 266 ? 50.156 8.234 -114.322 1.00 81.88 266 GLN A O 1
ATOM 2114 N N . ARG A 1 267 ? 49.314 7.013 -112.639 1.00 77.06 267 ARG A N 1
ATOM 2115 C CA . ARG A 1 267 ? 49.440 5.725 -113.335 1.00 77.06 267 ARG A CA 1
ATOM 2116 C C . ARG A 1 267 ? 48.551 5.687 -114.565 1.00 77.06 267 ARG A C 1
ATOM 2118 O O . ARG A 1 267 ? 48.963 5.106 -115.556 1.00 77.06 267 ARG A O 1
ATOM 2125 N N . GLN A 1 268 ? 47.369 6.296 -114.515 1.00 71.50 268 GLN A N 1
ATOM 2126 C CA . GLN A 1 268 ? 46.466 6.376 -115.656 1.00 71.50 268 GLN A CA 1
ATOM 2127 C C . GLN A 1 268 ? 46.952 7.375 -116.718 1.00 71.50 268 GLN A C 1
ATOM 2129 O O . GLN A 1 268 ? 46.862 7.070 -117.899 1.00 71.50 268 GLN A O 1
ATOM 2134 N N . GLU A 1 269 ? 47.539 8.508 -116.322 1.00 70.44 269 GLU A N 1
ATOM 2135 C CA . GLU A 1 269 ? 48.133 9.510 -117.226 1.00 70.44 269 GLU A CA 1
ATOM 2136 C C . GLU A 1 269 ? 49.454 9.041 -117.866 1.00 70.44 269 GLU A C 1
ATOM 2138 O O . GLU A 1 269 ? 49.744 9.371 -119.012 1.00 70.44 269 GLU A O 1
ATOM 2143 N N . THR A 1 270 ? 50.260 8.252 -117.148 1.00 64.44 270 THR A N 1
ATOM 2144 C CA . THR A 1 270 ? 51.505 7.634 -117.653 1.00 64.44 270 THR A CA 1
ATOM 2145 C C . THR A 1 270 ? 51.274 6.260 -118.275 1.00 64.44 270 THR A C 1
ATOM 2147 O O . THR A 1 270 ? 52.223 5.614 -118.734 1.00 64.44 270 THR A O 1
ATOM 2150 N N . ARG A 1 271 ? 50.019 5.796 -118.303 1.00 63.59 271 ARG A N 1
ATOM 2151 C CA . ARG A 1 271 ? 49.660 4.521 -118.906 1.00 63.59 271 ARG A CA 1
ATOM 2152 C C . ARG A 1 271 ? 49.900 4.615 -120.403 1.00 63.59 271 ARG A C 1
ATOM 2154 O O . ARG A 1 271 ? 49.232 5.353 -121.117 1.00 63.59 271 ARG A O 1
ATOM 2161 N N . PHE A 1 272 ? 50.857 3.832 -120.877 1.00 62.81 272 PHE A N 1
ATOM 2162 C CA . PHE A 1 272 ? 51.066 3.627 -122.298 1.00 62.81 272 PHE A CA 1
ATOM 2163 C C . PHE A 1 272 ? 49.922 2.769 -122.842 1.00 62.81 272 PHE A C 1
ATOM 2165 O O . PHE A 1 272 ? 49.955 1.541 -122.728 1.00 62.81 272 PHE A O 1
ATOM 2172 N N . GLU A 1 273 ? 48.884 3.399 -123.388 1.00 68.75 273 GLU A N 1
ATOM 2173 C CA . GLU A 1 273 ? 47.851 2.663 -124.108 1.00 68.75 273 GLU A CA 1
ATOM 2174 C C . GLU A 1 273 ? 48.392 2.217 -125.469 1.00 68.75 273 GLU A C 1
ATOM 2176 O O . GLU A 1 273 ? 48.684 3.015 -126.361 1.00 68.75 273 GLU A O 1
ATOM 2181 N N . VAL A 1 274 ? 48.505 0.897 -125.638 1.00 63.59 274 VAL A N 1
ATOM 2182 C CA . VAL A 1 274 ? 48.942 0.265 -126.893 1.00 63.59 274 VAL A CA 1
ATOM 2183 C C . VAL A 1 274 ? 48.052 0.701 -128.066 1.00 63.59 274 VAL A C 1
ATOM 2185 O O . VAL A 1 274 ? 48.538 0.823 -129.186 1.00 63.59 274 VAL A O 1
ATOM 2188 N N . ALA A 1 275 ? 46.768 0.982 -127.818 1.00 67.25 275 ALA A N 1
ATOM 2189 C CA . ALA A 1 275 ? 45.838 1.486 -128.826 1.00 67.25 275 ALA A CA 1
ATOM 2190 C C . ALA A 1 275 ? 46.235 2.877 -129.360 1.00 67.25 275 ALA A C 1
ATOM 2192 O O . ALA A 1 275 ? 46.234 3.079 -130.575 1.00 67.25 275 ALA A O 1
ATOM 2193 N N . ASP A 1 276 ? 46.648 3.796 -128.485 1.00 69.88 276 ASP A N 1
ATOM 2194 C CA . ASP A 1 276 ? 47.058 5.151 -128.869 1.00 69.88 276 ASP A CA 1
ATOM 2195 C C . ASP A 1 276 ? 48.365 5.149 -129.673 1.00 69.88 276 ASP A C 1
ATOM 2197 O O . ASP A 1 276 ? 48.471 5.836 -130.693 1.00 69.88 276 ASP A O 1
ATOM 2201 N N . LEU A 1 277 ? 49.336 4.305 -129.294 1.00 68.31 277 LEU A N 1
ATOM 2202 C CA . LEU A 1 277 ? 50.548 4.084 -130.094 1.00 68.31 277 LEU A CA 1
ATOM 2203 C C . LEU A 1 277 ? 50.212 3.526 -131.484 1.00 68.31 277 LEU A C 1
ATOM 2205 O O . LEU A 1 277 ? 50.783 3.959 -132.486 1.00 68.31 277 LEU A O 1
ATOM 2209 N N . MET A 1 278 ? 49.317 2.539 -131.547 1.00 66.12 278 MET A N 1
ATOM 2210 C CA . MET A 1 278 ? 48.936 1.896 -132.805 1.00 66.12 278 MET A CA 1
ATOM 2211 C C . MET A 1 278 ? 48.271 2.882 -133.768 1.00 66.12 278 MET A C 1
ATOM 2213 O O . MET A 1 278 ? 48.579 2.848 -134.959 1.00 66.12 278 MET A O 1
ATOM 2217 N N . ASN A 1 279 ? 47.422 3.781 -133.260 1.00 68.06 279 ASN A N 1
ATOM 2218 C CA . ASN A 1 279 ? 46.829 4.855 -134.058 1.00 68.06 279 ASN A CA 1
ATOM 2219 C C . ASN A 1 279 ? 47.906 5.830 -134.565 1.00 68.06 279 ASN A C 1
ATOM 2221 O O . ASN A 1 279 ? 47.988 6.077 -135.765 1.00 68.06 279 ASN A O 1
ATOM 2225 N N . PHE A 1 280 ? 48.803 6.296 -133.689 1.00 66.38 280 PHE A N 1
ATOM 2226 C CA . PHE A 1 280 ? 49.895 7.203 -134.066 1.00 66.38 280 PHE A CA 1
ATOM 2227 C C . PHE A 1 280 ? 50.829 6.616 -135.141 1.00 66.38 280 PHE A C 1
ATOM 2229 O O . PHE A 1 280 ? 51.186 7.295 -136.103 1.00 66.38 280 PHE A O 1
ATOM 2236 N N . LEU A 1 281 ? 51.225 5.344 -135.008 1.00 63.38 281 LEU A N 1
ATOM 2237 C CA . LEU A 1 281 ? 52.066 4.667 -136.001 1.00 63.38 281 LEU A CA 1
ATOM 2238 C C . LEU A 1 281 ? 51.323 4.419 -137.320 1.00 63.38 281 LEU A C 1
ATOM 2240 O O . LEU A 1 281 ? 51.939 4.520 -138.379 1.00 63.38 281 LEU A O 1
ATOM 2244 N N . GLY A 1 282 ? 50.022 4.116 -137.271 1.00 61.03 282 GLY A N 1
ATOM 2245 C CA . GLY A 1 282 ? 49.191 3.964 -138.467 1.00 61.03 282 GLY A CA 1
ATOM 2246 C C . GLY A 1 282 ? 49.047 5.268 -139.256 1.00 61.03 282 GLY A C 1
ATOM 2247 O O . GLY A 1 282 ? 49.117 5.249 -140.484 1.00 61.03 282 GLY A O 1
ATOM 2248 N N . ASP A 1 283 ? 48.925 6.395 -138.555 1.00 61.69 283 ASP A N 1
ATOM 2249 C CA . ASP A 1 283 ? 48.774 7.716 -139.170 1.00 61.69 283 ASP A CA 1
ATOM 2250 C C . ASP A 1 283 ? 50.096 8.283 -139.718 1.00 61.69 283 ASP A C 1
ATOM 2252 O O . ASP A 1 283 ? 50.081 9.149 -140.600 1.00 61.69 283 ASP A O 1
ATOM 2256 N N . HIS A 1 284 ? 51.254 7.834 -139.212 1.00 51.03 284 HIS A N 1
ATOM 2257 C CA . HIS A 1 284 ? 52.550 8.477 -139.483 1.00 51.03 284 HIS A CA 1
ATOM 2258 C C . HIS A 1 284 ? 53.668 7.552 -139.987 1.00 51.03 284 HIS A C 1
ATOM 2260 O O . HIS A 1 284 ? 54.776 8.035 -140.230 1.00 51.03 284 HIS A O 1
ATOM 2266 N N . ALA A 1 285 ? 53.422 6.254 -140.197 1.00 53.31 285 ALA A N 1
ATOM 2267 C CA . ALA A 1 285 ? 54.451 5.332 -140.675 1.00 53.31 285 ALA A CA 1
ATOM 2268 C C . ALA A 1 285 ? 53.956 4.370 -141.771 1.00 53.31 285 ALA A C 1
ATOM 2270 O O . ALA A 1 285 ? 53.030 3.584 -141.590 1.00 53.31 285 ALA A O 1
ATOM 2271 N N . THR A 1 286 ? 54.646 4.350 -142.914 1.00 52.41 286 THR A N 1
ATOM 2272 C CA . THR A 1 286 ? 54.458 3.343 -143.969 1.00 52.41 286 THR A CA 1
ATOM 2273 C C . THR A 1 286 ? 55.282 2.092 -143.654 1.00 52.41 286 THR A C 1
ATOM 2275 O O . THR A 1 286 ? 56.288 1.822 -144.310 1.00 52.41 286 THR A O 1
ATOM 2278 N N . LEU A 1 287 ? 54.911 1.331 -142.619 1.00 53.38 287 LEU A N 1
ATOM 2279 C CA . LEU A 1 287 ? 55.552 0.037 -142.371 1.00 53.38 287 LEU A CA 1
ATOM 2280 C C . LEU A 1 287 ? 54.936 -1.059 -143.252 1.00 53.38 287 LEU A C 1
ATOM 2282 O O . LEU A 1 287 ? 53.739 -1.333 -143.201 1.00 53.38 287 LEU A O 1
ATOM 2286 N N . ALA A 1 288 ? 55.784 -1.759 -144.007 1.00 53.47 288 ALA A N 1
ATOM 2287 C CA . ALA A 1 288 ? 55.440 -2.973 -144.748 1.00 53.47 288 ALA A CA 1
ATOM 2288 C C . ALA A 1 288 ? 55.382 -4.207 -143.819 1.00 53.47 288 ALA A C 1
ATOM 2290 O O . ALA A 1 288 ? 56.039 -5.218 -144.064 1.00 53.47 288 ALA A O 1
ATOM 2291 N N . CYS A 1 289 ? 54.636 -4.123 -142.714 1.00 57.34 289 CYS A N 1
ATOM 2292 C CA . CYS A 1 289 ? 54.469 -5.228 -141.768 1.00 57.34 289 CYS A CA 1
ATOM 2293 C C . CYS A 1 289 ? 52.994 -5.499 -141.442 1.00 57.34 289 CYS A C 1
ATOM 2295 O O . CYS A 1 289 ? 52.127 -4.648 -141.615 1.00 57.34 289 CYS A O 1
ATOM 2297 N N . ASN A 1 290 ? 52.702 -6.708 -140.953 1.00 64.44 290 ASN A N 1
ATOM 2298 C CA . ASN A 1 290 ? 51.363 -7.091 -140.511 1.00 64.44 290 ASN A CA 1
ATOM 2299 C C . ASN A 1 290 ? 51.015 -6.393 -139.177 1.00 64.44 290 ASN A C 1
ATOM 2301 O O . ASN A 1 290 ? 51.455 -6.828 -138.110 1.00 64.44 290 ASN A O 1
ATOM 2305 N N . TRP A 1 291 ? 50.225 -5.318 -139.256 1.00 64.62 291 TRP A N 1
ATOM 2306 C CA . TRP A 1 291 ? 49.869 -4.435 -138.139 1.00 64.62 291 TRP A CA 1
ATOM 2307 C C . TRP A 1 291 ? 49.212 -5.135 -136.946 1.00 64.62 291 TRP A C 1
ATOM 2309 O O . TRP A 1 291 ? 49.517 -4.799 -135.802 1.00 64.62 291 TRP A O 1
ATOM 2319 N N . THR A 1 292 ? 48.360 -6.142 -137.167 1.00 68.38 292 THR A N 1
ATOM 2320 C CA . THR A 1 292 ? 47.724 -6.864 -136.050 1.00 68.38 292 THR A CA 1
ATOM 2321 C C . THR A 1 292 ? 48.752 -7.643 -135.239 1.00 68.38 292 THR A C 1
ATOM 2323 O O . THR A 1 292 ? 48.659 -7.704 -134.020 1.00 68.38 292 THR A O 1
ATOM 2326 N N . ARG A 1 293 ? 49.785 -8.174 -135.900 1.00 68.12 293 ARG A N 1
ATOM 2327 C CA . ARG A 1 293 ? 50.837 -8.949 -135.239 1.00 68.12 293 ARG A CA 1
ATOM 2328 C C . ARG A 1 293 ? 51.770 -8.070 -134.405 1.00 68.12 293 ARG A C 1
ATOM 2330 O O . ARG A 1 293 ? 52.214 -8.508 -133.352 1.00 68.12 293 ARG A O 1
ATOM 2337 N N . LEU A 1 294 ? 52.050 -6.842 -134.852 1.00 70.88 294 LEU A N 1
ATOM 2338 C CA . LEU A 1 294 ? 52.832 -5.870 -134.079 1.00 70.88 294 LEU A CA 1
ATOM 2339 C C . LEU A 1 294 ? 52.081 -5.437 -132.813 1.00 70.88 294 LEU A C 1
ATOM 2341 O O . LEU A 1 294 ? 52.667 -5.441 -131.733 1.00 70.88 294 LEU A O 1
ATOM 2345 N N . ARG A 1 295 ? 50.781 -5.137 -132.941 1.00 71.94 295 ARG A N 1
ATOM 2346 C CA . ARG A 1 295 ? 49.902 -4.848 -131.799 1.00 71.94 295 ARG A CA 1
ATOM 2347 C C . ARG A 1 295 ? 49.947 -5.972 -130.772 1.00 71.94 295 ARG A C 1
ATOM 2349 O O . ARG A 1 295 ? 50.159 -5.706 -129.598 1.00 71.94 295 ARG A O 1
ATOM 2356 N N . ASP A 1 296 ? 49.769 -7.212 -131.216 1.00 71.56 296 ASP A N 1
ATOM 2357 C CA . ASP A 1 296 ? 49.710 -8.361 -130.311 1.00 71.56 296 ASP A CA 1
ATOM 2358 C C . ASP A 1 296 ? 51.072 -8.614 -129.637 1.00 71.56 296 ASP A C 1
ATOM 2360 O O . ASP A 1 296 ? 51.128 -8.985 -128.470 1.00 71.56 296 ASP A O 1
ATOM 2364 N N . LEU A 1 297 ? 52.186 -8.344 -130.327 1.00 71.06 297 LEU A N 1
ATOM 2365 C CA . LEU A 1 297 ? 53.538 -8.462 -129.767 1.00 71.06 297 LEU A CA 1
ATOM 2366 C C . LEU A 1 297 ? 53.817 -7.383 -128.705 1.00 71.06 297 LEU A C 1
ATOM 2368 O O . LEU A 1 297 ? 54.403 -7.677 -127.665 1.00 71.06 297 LEU A O 1
ATOM 2372 N N . LEU A 1 298 ? 53.352 -6.151 -128.931 1.00 72.31 298 LEU A N 1
ATOM 2373 C CA . LEU A 1 298 ? 53.423 -5.071 -127.944 1.00 72.31 298 LEU A CA 1
ATOM 2374 C C . LEU A 1 298 ? 52.451 -5.281 -126.777 1.00 72.31 298 LEU A C 1
ATOM 2376 O O . LEU A 1 298 ? 52.796 -4.941 -125.650 1.00 72.31 298 LEU A O 1
ATOM 2380 N N . ALA A 1 299 ? 51.285 -5.882 -127.018 1.00 72.44 299 ALA A N 1
ATOM 2381 C CA . ALA A 1 299 ? 50.362 -6.299 -125.965 1.00 72.44 299 ALA A CA 1
ATOM 2382 C C . ALA A 1 299 ? 50.991 -7.392 -125.089 1.00 72.44 299 ALA A C 1
ATOM 2384 O O . ALA A 1 299 ? 51.013 -7.258 -123.872 1.00 72.44 299 ALA A O 1
ATOM 2385 N N . HIS A 1 300 ? 51.627 -8.402 -125.692 1.00 73.56 300 HIS A N 1
ATOM 2386 C CA . HIS A 1 300 ? 52.395 -9.403 -124.950 1.00 73.56 300 HIS A CA 1
ATOM 2387 C C . HIS A 1 300 ? 53.522 -8.780 -124.110 1.00 73.56 300 HIS A C 1
ATOM 2389 O O . HIS A 1 300 ? 53.741 -9.185 -122.970 1.00 73.56 300 HIS A O 1
ATOM 2395 N N . PHE A 1 301 ? 54.203 -7.759 -124.639 1.00 67.38 301 PHE A N 1
ATOM 2396 C CA . PHE A 1 301 ? 55.214 -7.011 -123.892 1.00 67.38 301 PHE A CA 1
ATOM 2397 C C . PHE A 1 301 ? 54.621 -6.182 -122.737 1.00 67.38 301 PHE A C 1
ATOM 2399 O O . PHE A 1 301 ? 55.192 -6.189 -121.647 1.00 67.38 301 PHE A O 1
ATOM 2406 N N . HIS A 1 302 ? 53.492 -5.498 -122.955 1.00 68.69 302 HIS A N 1
ATOM 2407 C CA . HIS A 1 302 ? 52.794 -4.702 -121.938 1.00 68.69 302 HIS A CA 1
ATOM 2408 C C . HIS A 1 302 ? 52.238 -5.571 -120.804 1.00 68.69 302 HIS A C 1
ATOM 2410 O O . HIS A 1 302 ? 52.437 -5.258 -119.635 1.00 68.69 302 HIS A O 1
ATOM 2416 N N . ASP A 1 303 ? 51.603 -6.688 -121.155 1.00 71.25 303 ASP A N 1
ATOM 2417 C CA . ASP A 1 303 ? 50.957 -7.604 -120.213 1.00 71.25 303 ASP A CA 1
ATOM 2418 C C . ASP A 1 303 ? 51.940 -8.630 -119.613 1.00 71.25 303 ASP A C 1
ATOM 2420 O O . ASP A 1 303 ? 51.528 -9.535 -118.889 1.00 71.25 303 ASP A O 1
ATOM 2424 N N . HIS A 1 304 ? 53.237 -8.530 -119.937 1.00 63.62 304 HIS A N 1
ATOM 2425 C CA . HIS A 1 304 ? 54.288 -9.480 -119.549 1.00 63.62 304 HIS A CA 1
ATOM 2426 C C . HIS A 1 304 ? 53.957 -10.951 -119.874 1.00 63.62 304 HIS A C 1
ATOM 2428 O O . HIS A 1 304 ? 54.361 -11.871 -119.160 1.00 63.62 304 HIS A O 1
ATOM 2434 N N . THR A 1 305 ? 53.230 -11.197 -120.965 1.00 70.19 305 THR A N 1
ATOM 2435 C CA . THR A 1 305 ? 52.848 -12.547 -121.398 1.00 70.19 305 THR A CA 1
ATOM 2436 C C . THR A 1 305 ? 53.814 -13.082 -122.466 1.00 70.19 305 THR A C 1
ATOM 2438 O O . THR A 1 305 ? 54.303 -12.324 -123.305 1.00 70.19 305 THR A O 1
ATOM 2441 N N . PRO A 1 306 ? 54.140 -14.390 -122.460 1.00 65.38 306 PRO A N 1
ATOM 2442 C CA . PRO A 1 306 ? 55.133 -14.945 -123.375 1.00 65.38 306 PRO A CA 1
ATOM 2443 C C . PRO A 1 306 ? 54.627 -14.933 -124.824 1.00 65.38 306 PRO A C 1
ATOM 2445 O O . PRO A 1 306 ? 53.552 -15.451 -125.126 1.00 65.38 306 PRO A O 1
ATOM 2448 N N . VAL A 1 307 ? 55.437 -14.388 -125.735 1.00 65.50 307 VAL A N 1
ATOM 2449 C CA . VAL A 1 307 ? 55.150 -14.400 -127.177 1.00 65.50 307 VAL A CA 1
ATOM 2450 C C . VAL A 1 307 ? 55.269 -15.841 -127.714 1.00 65.50 307 VAL A C 1
ATOM 2452 O O . VAL A 1 307 ? 56.236 -16.533 -127.381 1.00 65.50 307 VAL A O 1
ATOM 2455 N N . PRO A 1 308 ? 54.343 -16.328 -128.565 1.00 68.56 308 PRO A N 1
ATOM 2456 C CA . PRO A 1 308 ? 54.417 -17.675 -129.134 1.00 68.56 308 PRO A CA 1
ATOM 2457 C C . PRO A 1 308 ? 55.715 -17.925 -129.925 1.00 68.56 308 PRO A C 1
ATOM 2459 O O . PRO A 1 308 ? 56.040 -17.192 -130.857 1.00 68.56 308 PRO A O 1
ATOM 2462 N N . GLY A 1 309 ? 56.434 -19.011 -129.614 1.00 59.94 309 GLY A N 1
ATOM 2463 C CA . GLY A 1 309 ? 57.773 -19.305 -130.160 1.00 59.94 309 GLY A CA 1
ATOM 2464 C C . GLY A 1 309 ? 57.871 -19.541 -131.678 1.00 59.94 309 GLY A C 1
ATOM 2465 O O . GLY A 1 309 ? 58.967 -19.677 -132.209 1.00 59.94 309 GLY A O 1
ATOM 2466 N N . THR A 1 310 ? 56.751 -19.572 -132.405 1.00 60.19 310 THR A N 1
ATOM 2467 C CA . THR A 1 310 ? 56.713 -19.637 -133.880 1.00 60.19 310 THR A CA 1
ATOM 2468 C C . THR A 1 310 ? 56.846 -18.262 -134.543 1.00 60.19 310 THR A C 1
ATOM 2470 O O . THR A 1 310 ? 56.786 -18.141 -135.769 1.00 60.19 310 THR A O 1
ATOM 2473 N N . TRP A 1 311 ? 56.978 -17.195 -133.754 1.00 66.00 311 TRP A N 1
ATOM 2474 C CA . TRP A 1 311 ? 57.058 -15.828 -134.248 1.00 66.00 311 TRP A CA 1
ATOM 2475 C C . TRP A 1 311 ? 58.519 -15.409 -134.435 1.00 66.00 311 TRP A C 1
ATOM 2477 O O . TRP A 1 311 ? 59.202 -15.041 -133.488 1.00 66.00 311 TRP A O 1
ATOM 2487 N N . GLN A 1 312 ? 58.996 -15.437 -135.681 1.00 55.84 312 GLN A N 1
A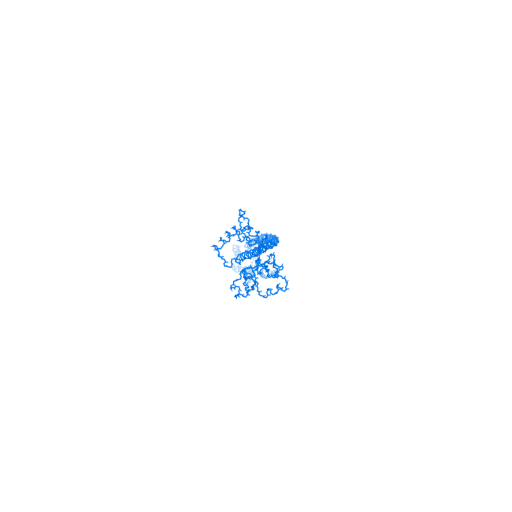TOM 2488 C CA . GLN A 1 312 ? 60.207 -14.723 -136.090 1.00 55.84 312 GLN A CA 1
ATOM 2489 C C . GLN A 1 312 ? 59.793 -13.360 -136.638 1.00 55.84 312 GLN A C 1
ATOM 2491 O O . GLN A 1 312 ? 59.253 -13.264 -137.742 1.00 55.84 312 GLN A O 1
ATOM 2496 N N . THR A 1 313 ? 60.000 -12.307 -135.853 1.00 55.53 313 THR A N 1
ATOM 2497 C CA . THR A 1 313 ? 59.702 -10.939 -136.284 1.00 55.53 313 THR A CA 1
ATOM 2498 C C . THR A 1 313 ? 61.003 -10.269 -136.711 1.00 55.53 313 THR A C 1
ATOM 2500 O O . THR A 1 313 ? 61.855 -9.977 -135.878 1.00 55.53 313 THR A O 1
ATOM 2503 N N . VAL A 1 314 ? 61.160 -10.029 -138.014 1.00 53.91 314 VAL A N 1
ATOM 2504 C CA . VAL A 1 314 ? 62.227 -9.181 -138.561 1.00 53.91 314 VAL A CA 1
ATOM 2505 C C . VAL A 1 314 ? 61.638 -7.787 -138.739 1.00 53.91 314 VAL A C 1
ATOM 2507 O O . VAL A 1 314 ? 60.827 -7.568 -139.636 1.00 53.91 314 VAL A O 1
ATOM 2510 N N . ILE A 1 315 ? 62.006 -6.855 -137.862 1.00 54.09 315 ILE A N 1
ATOM 2511 C CA . ILE A 1 315 ? 61.671 -5.439 -138.028 1.00 54.09 315 ILE A CA 1
ATOM 2512 C C . ILE A 1 315 ? 62.887 -4.780 -138.673 1.00 54.09 315 ILE A C 1
ATOM 2514 O O . ILE A 1 315 ? 63.917 -4.604 -138.029 1.00 54.09 315 ILE A O 1
ATOM 2518 N N . ALA A 1 316 ? 62.784 -4.469 -139.965 1.00 50.78 316 ALA A N 1
ATOM 2519 C CA . ALA A 1 316 ? 63.795 -3.704 -140.682 1.00 50.78 316 ALA A CA 1
ATOM 2520 C C . ALA A 1 316 ? 63.378 -2.230 -140.693 1.00 50.78 316 ALA A C 1
ATOM 2522 O O . ALA A 1 316 ? 62.558 -1.808 -141.507 1.00 50.78 316 ALA A O 1
ATOM 2523 N N . THR A 1 317 ? 63.923 -1.448 -139.768 1.00 49.72 317 THR A N 1
ATOM 2524 C CA . THR A 1 317 ? 63.727 0.003 -139.724 1.00 49.72 317 THR A CA 1
ATOM 2525 C C . THR A 1 317 ? 64.807 0.659 -140.582 1.00 49.72 317 THR A C 1
ATOM 2527 O O . THR A 1 317 ? 65.979 0.678 -140.210 1.00 49.72 317 THR A O 1
ATOM 2530 N N . THR A 1 318 ? 64.432 1.164 -141.757 1.00 48.22 318 THR A N 1
ATOM 2531 C CA . THR A 1 318 ? 65.315 1.949 -142.632 1.00 48.22 318 THR A CA 1
ATOM 2532 C C . THR A 1 318 ? 64.966 3.426 -142.468 1.00 48.22 318 THR A C 1
ATOM 2534 O O . THR A 1 318 ? 63.905 3.871 -142.892 1.00 48.22 318 THR A O 1
ATOM 2537 N N . ALA A 1 319 ? 65.835 4.195 -141.810 1.00 49.00 319 ALA A N 1
ATOM 2538 C CA . ALA A 1 319 ? 65.769 5.653 -141.869 1.00 49.00 319 ALA A CA 1
ATOM 2539 C C . ALA A 1 319 ? 66.417 6.072 -143.195 1.00 49.00 319 ALA A C 1
ATOM 2541 O O . ALA A 1 319 ? 67.632 5.973 -143.359 1.00 49.00 319 ALA A O 1
ATOM 2542 N N . GLY A 1 320 ? 65.587 6.396 -144.183 1.00 43.84 320 GLY A N 1
ATOM 2543 C CA . GLY A 1 320 ? 66.025 6.654 -145.548 1.00 43.84 320 GLY A CA 1
ATOM 2544 C C . GLY A 1 320 ? 66.615 8.047 -145.717 1.00 43.84 320 GLY A C 1
ATOM 2545 O O . GLY A 1 320 ? 65.873 9.015 -145.680 1.00 43.84 320 GLY A O 1
ATOM 2546 N N . ASP A 1 321 ? 67.917 8.103 -145.985 1.00 53.09 321 ASP A N 1
ATOM 2547 C CA . ASP A 1 321 ? 68.491 9.035 -146.969 1.00 53.09 321 ASP A CA 1
ATOM 2548 C C . ASP A 1 321 ? 69.446 8.321 -147.957 1.00 53.09 321 ASP A C 1
ATOM 2550 O O . ASP A 1 321 ? 69.854 8.916 -148.950 1.00 53.09 321 ASP A O 1
ATOM 2554 N N . ASP A 1 322 ? 69.754 7.024 -147.769 1.00 43.91 322 ASP A N 1
ATOM 2555 C CA . ASP A 1 322 ? 70.556 6.236 -148.720 1.00 43.91 322 ASP A CA 1
ATOM 2556 C C . ASP A 1 322 ? 70.066 4.766 -148.820 1.00 43.91 322 ASP A C 1
ATOM 2558 O O . ASP A 1 322 ? 70.121 4.026 -147.831 1.00 43.91 322 ASP A O 1
ATOM 2562 N N . PRO A 1 323 ? 69.561 4.308 -149.985 1.00 52.59 323 PRO A N 1
ATOM 2563 C CA . PRO A 1 323 ? 68.877 3.017 -150.151 1.00 52.59 323 PRO A CA 1
ATOM 2564 C C . PRO A 1 323 ? 69.777 1.761 -150.190 1.00 52.59 323 PRO A C 1
ATOM 2566 O O . PRO A 1 323 ? 69.289 0.687 -150.543 1.00 52.59 323 PRO A O 1
ATOM 2569 N N . LEU A 1 324 ? 71.067 1.846 -149.838 1.00 51.06 324 LEU A N 1
ATOM 2570 C CA . LEU A 1 324 ? 72.001 0.701 -149.881 1.00 51.06 324 LEU A CA 1
ATOM 2571 C C . LEU A 1 324 ? 72.664 0.333 -148.538 1.00 51.06 324 LEU A C 1
ATOM 2573 O O . LEU A 1 324 ? 73.424 -0.635 -148.487 1.00 51.06 324 LEU A O 1
ATOM 2577 N N . SER A 1 325 ? 72.364 1.032 -147.439 1.00 47.75 325 SER A N 1
ATOM 2578 C CA . SER A 1 325 ? 72.934 0.707 -146.121 1.00 47.75 325 SER A CA 1
ATOM 2579 C C . SER A 1 325 ? 72.087 -0.325 -145.365 1.00 47.75 325 SER A C 1
ATOM 2581 O O . SER A 1 325 ? 70.957 -0.049 -144.968 1.00 47.75 325 SER A O 1
ATOM 2583 N N . GLN A 1 326 ? 72.636 -1.525 -145.142 1.00 47.53 326 GLN A N 1
ATOM 2584 C CA . GLN A 1 326 ? 72.030 -2.546 -144.278 1.00 47.53 326 GLN A CA 1
ATOM 2585 C C . GLN A 1 326 ? 72.449 -2.329 -142.816 1.00 47.53 326 GLN A C 1
ATOM 2587 O O . GLN A 1 326 ? 73.636 -2.371 -142.491 1.00 47.53 326 GLN A O 1
ATOM 2592 N N . SER A 1 327 ? 71.472 -2.133 -141.930 1.00 46.16 327 SER A N 1
ATOM 2593 C CA . SER A 1 327 ? 71.673 -2.100 -140.476 1.00 46.16 327 SER A CA 1
ATOM 2594 C C . SER A 1 327 ? 71.952 -3.512 -139.938 1.00 46.16 327 SER A C 1
ATOM 2596 O O . SER A 1 327 ? 71.240 -4.457 -140.274 1.00 46.16 327 SER A O 1
ATOM 2598 N N . GLY A 1 328 ? 72.987 -3.666 -139.106 1.00 49.78 328 GLY A N 1
ATOM 2599 C CA . GLY A 1 328 ? 73.360 -4.945 -138.488 1.00 49.78 328 GLY A CA 1
ATOM 2600 C C . GLY A 1 328 ? 72.352 -5.456 -137.445 1.00 49.78 328 GLY A C 1
ATOM 2601 O O . GLY A 1 328 ? 71.542 -4.695 -136.919 1.00 49.78 328 GLY A O 1
ATOM 2602 N N . LEU A 1 329 ? 72.416 -6.761 -137.149 1.00 51.47 329 LEU A N 1
ATOM 2603 C CA . LEU A 1 329 ? 71.543 -7.454 -136.193 1.00 51.47 329 LEU A CA 1
ATOM 2604 C C . LEU A 1 329 ? 71.679 -6.862 -134.777 1.00 51.47 329 LEU A C 1
ATOM 2606 O O . LEU A 1 329 ? 72.792 -6.648 -134.299 1.00 51.47 329 LEU A O 1
ATOM 2610 N N . PHE A 1 330 ? 70.556 -6.633 -134.098 1.00 43.62 330 PHE A N 1
ATOM 2611 C CA . PHE A 1 330 ? 70.539 -6.123 -132.725 1.00 43.62 330 PHE A CA 1
ATOM 2612 C C . PHE A 1 330 ? 71.060 -7.172 -131.724 1.00 43.62 330 PHE A C 1
ATOM 2614 O O . PHE A 1 330 ? 70.610 -8.319 -131.736 1.00 43.62 330 PHE A O 1
ATOM 2621 N N . THR A 1 331 ? 71.971 -6.771 -130.833 1.00 40.75 331 THR A N 1
ATOM 2622 C CA . THR A 1 331 ? 72.514 -7.607 -129.748 1.00 40.75 331 THR A CA 1
ATOM 2623 C C . THR A 1 331 ? 71.749 -7.336 -128.448 1.00 40.75 331 THR A C 1
ATOM 2625 O O . THR A 1 331 ? 71.684 -6.195 -127.997 1.00 40.75 331 THR A O 1
ATOM 2628 N N . SER A 1 332 ? 71.166 -8.376 -127.843 1.00 42.09 332 SER A N 1
ATOM 2629 C CA . SER A 1 332 ? 70.391 -8.278 -126.593 1.00 42.09 332 SER A CA 1
ATOM 2630 C C . SER A 1 332 ? 71.252 -7.829 -125.399 1.00 42.09 332 SER A C 1
ATOM 2632 O O . SER A 1 332 ? 72.394 -8.267 -125.276 1.00 42.09 332 SER A O 1
ATOM 2634 N N . MET A 1 333 ? 70.694 -7.006 -124.501 1.00 39.62 333 MET A N 1
ATOM 2635 C CA . MET A 1 333 ? 71.276 -6.648 -123.194 1.00 39.62 333 MET A CA 1
ATOM 2636 C C . MET A 1 333 ? 70.423 -7.223 -122.048 1.00 39.62 333 MET A C 1
ATOM 2638 O O . MET A 1 333 ? 69.196 -7.178 -122.124 1.00 39.62 333 MET A O 1
ATOM 2642 N N . ASP A 1 334 ? 71.072 -7.739 -120.998 1.00 36.47 334 ASP A N 1
ATOM 2643 C CA . ASP A 1 334 ? 70.435 -8.375 -119.831 1.00 36.47 334 ASP A CA 1
ATOM 2644 C C . ASP A 1 334 ? 69.848 -7.366 -118.823 1.00 36.47 334 ASP A C 1
ATOM 2646 O O . ASP A 1 334 ? 70.379 -6.268 -118.634 1.00 36.47 334 ASP A O 1
ATOM 2650 N N . ARG A 1 335 ? 68.758 -7.756 -118.139 1.00 35.19 335 ARG A N 1
ATOM 2651 C CA . ARG A 1 335 ? 68.013 -6.936 -117.161 1.00 35.19 335 ARG A CA 1
ATOM 2652 C C . ARG A 1 335 ? 68.053 -7.577 -115.754 1.00 35.19 335 ARG A C 1
ATOM 2654 O O . ARG A 1 335 ? 67.832 -8.782 -115.670 1.00 35.19 335 ARG A O 1
ATOM 2661 N N . PRO A 1 336 ? 68.319 -6.815 -114.670 1.00 43.72 336 PRO A N 1
ATOM 2662 C CA . PRO A 1 336 ? 68.457 -7.351 -113.311 1.00 43.72 336 PRO A CA 1
ATOM 2663 C C . PRO A 1 336 ? 67.126 -7.497 -112.541 1.00 43.72 336 PRO A C 1
ATOM 2665 O O . PRO A 1 336 ? 66.195 -6.717 -112.731 1.00 43.72 336 PRO A O 1
ATOM 2668 N N . ASP A 1 337 ? 67.134 -8.513 -111.673 1.00 37.91 337 ASP A N 1
ATOM 2669 C CA . ASP A 1 337 ? 66.094 -9.167 -110.861 1.00 37.91 337 ASP A CA 1
ATOM 2670 C C . ASP A 1 337 ? 65.064 -8.327 -110.080 1.00 37.91 337 ASP A C 1
ATOM 2672 O O . ASP A 1 337 ? 65.370 -7.311 -109.456 1.00 37.91 337 ASP A O 1
ATOM 2676 N N . ASP A 1 338 ? 63.866 -8.916 -109.998 1.00 35.69 338 ASP A N 1
ATOM 2677 C CA . ASP A 1 338 ? 62.751 -8.619 -109.098 1.00 35.69 338 ASP A CA 1
ATOM 2678 C C . ASP A 1 338 ? 62.828 -9.574 -107.885 1.00 35.69 338 ASP A C 1
ATOM 2680 O O . ASP A 1 338 ? 62.789 -10.799 -108.040 1.00 35.69 338 ASP A O 1
ATOM 2684 N N . ARG A 1 339 ? 63.002 -9.042 -106.667 1.00 39.97 339 ARG A N 1
ATOM 2685 C CA . ARG A 1 339 ? 62.987 -9.830 -105.421 1.00 39.97 339 ARG A CA 1
ATOM 2686 C C . ARG A 1 339 ? 61.784 -9.453 -104.564 1.00 39.97 339 ARG A C 1
ATOM 2688 O O . ARG A 1 339 ? 61.752 -8.405 -103.929 1.00 39.97 339 ARG A O 1
ATOM 2695 N N . SER A 1 340 ? 60.861 -10.408 -104.542 1.00 39.06 340 SER A N 1
ATOM 2696 C CA . SER A 1 340 ? 59.853 -10.731 -103.533 1.00 39.06 340 SER A CA 1
ATOM 2697 C C . SER A 1 340 ? 60.084 -10.184 -102.120 1.00 39.06 340 SER A C 1
ATOM 2699 O O . SER A 1 340 ? 61.175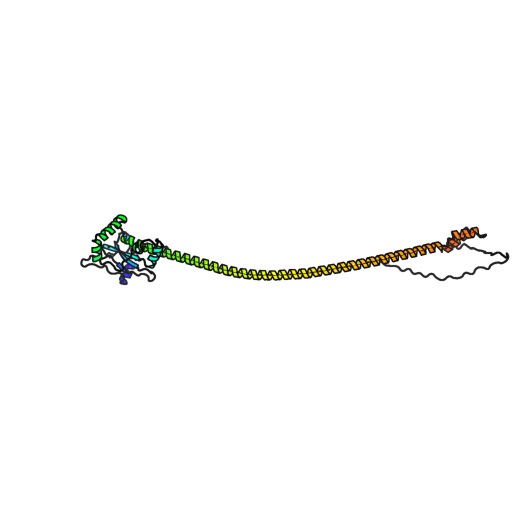 -10.341 -101.566 1.00 39.06 340 SER A O 1
ATOM 2701 N N . ASN A 1 341 ? 58.997 -9.772 -101.462 1.00 37.03 341 ASN A N 1
ATOM 2702 C CA . ASN A 1 341 ? 58.600 -10.443 -100.220 1.00 37.03 341 ASN A CA 1
ATOM 2703 C C . ASN A 1 341 ? 57.144 -10.154 -99.830 1.00 37.03 341 ASN A C 1
ATOM 2705 O O . ASN A 1 341 ? 56.802 -9.059 -99.390 1.00 37.03 341 ASN A O 1
ATOM 2709 N N . ASP A 1 342 ? 56.332 -11.203 -99.946 1.00 40.72 342 ASP A N 1
ATOM 2710 C CA . ASP A 1 342 ? 55.186 -11.486 -99.087 1.00 40.72 342 ASP A CA 1
ATOM 2711 C C . ASP A 1 342 ? 55.658 -11.769 -97.655 1.00 40.72 342 ASP A C 1
ATOM 2713 O O . ASP A 1 342 ? 56.617 -12.516 -97.466 1.00 40.72 342 ASP A O 1
ATOM 2717 N N . THR A 1 343 ? 54.911 -11.278 -96.663 1.00 40.62 343 THR A N 1
ATOM 2718 C CA . THR A 1 343 ? 54.708 -11.948 -95.363 1.00 40.62 343 THR A CA 1
ATOM 2719 C C . THR A 1 343 ? 53.448 -11.391 -94.695 1.00 40.62 343 THR A C 1
ATOM 2721 O O . THR A 1 343 ? 53.480 -10.361 -94.034 1.00 40.62 343 THR A O 1
ATOM 2724 N N . SER A 1 344 ? 52.322 -12.049 -94.968 1.00 38.84 344 SER A N 1
ATOM 2725 C CA . SER A 1 344 ? 51.536 -12.847 -94.015 1.00 38.84 344 SER A CA 1
ATOM 2726 C C . SER A 1 344 ? 51.402 -12.408 -92.543 1.00 38.84 344 SER A C 1
ATOM 2728 O O . SER A 1 344 ? 52.383 -12.433 -91.809 1.00 38.84 344 SER A O 1
ATOM 2730 N N . GLN A 1 345 ? 50.121 -12.318 -92.131 1.00 38.62 345 GLN A N 1
ATOM 2731 C CA . GLN A 1 345 ? 49.529 -12.783 -90.851 1.00 38.62 345 GLN A CA 1
ATOM 2732 C C . GLN A 1 345 ? 49.806 -11.901 -89.603 1.00 38.62 345 GLN A C 1
ATOM 2734 O O . GLN A 1 345 ? 50.861 -11.301 -89.488 1.00 38.62 345 GLN A O 1
ATOM 2739 N N . GLN A 1 346 ? 48.913 -11.728 -88.618 1.00 39.56 346 GLN A N 1
ATOM 2740 C CA . GLN A 1 346 ? 47.779 -12.545 -88.173 1.00 39.56 346 GLN A CA 1
ATOM 2741 C C . GLN A 1 346 ? 46.856 -11.739 -87.220 1.00 39.56 346 GLN A C 1
ATOM 2743 O O . GLN A 1 346 ? 47.337 -10.905 -86.455 1.00 39.56 346 GLN A O 1
ATOM 2748 N N . GLU A 1 347 ? 45.553 -12.024 -87.322 1.00 36.50 347 GLU A N 1
ATOM 2749 C CA . GLU A 1 347 ? 44.450 -12.046 -86.326 1.00 36.50 347 GLU A CA 1
ATOM 2750 C C . GLU A 1 347 ? 44.797 -11.912 -84.820 1.00 36.50 347 GLU A C 1
ATOM 2752 O O . GLU A 1 347 ? 45.789 -12.466 -84.357 1.00 36.50 347 GLU A O 1
ATOM 2757 N N . GLU A 1 348 ? 44.067 -11.062 -84.070 1.00 37.00 348 GLU A N 1
ATOM 2758 C CA . GLU A 1 348 ? 42.903 -11.372 -83.176 1.00 37.00 348 GLU A CA 1
ATOM 2759 C C . GLU A 1 348 ? 43.314 -12.117 -81.878 1.00 37.00 348 GLU A C 1
ATOM 2761 O O . GLU A 1 348 ? 44.064 -13.078 -81.926 1.00 37.00 348 GLU A O 1
ATOM 2766 N N . SER A 1 349 ? 42.921 -11.761 -80.647 1.00 32.78 349 SER A N 1
ATOM 2767 C CA . SER A 1 349 ? 41.608 -11.347 -80.123 1.00 32.78 349 SER A CA 1
ATOM 2768 C C . SER A 1 349 ? 41.747 -10.779 -78.680 1.00 32.78 349 SER A C 1
ATOM 2770 O O . SER A 1 349 ? 42.762 -11.061 -78.036 1.00 32.78 349 SER A O 1
ATOM 2772 N N . PRO A 1 350 ? 40.765 -10.025 -78.139 1.00 52.81 350 PRO A N 1
ATOM 2773 C CA . PRO A 1 350 ? 40.761 -9.519 -76.760 1.00 52.81 350 PRO A CA 1
ATOM 2774 C C . PRO A 1 350 ? 39.876 -10.349 -75.800 1.00 52.81 350 PRO A C 1
ATOM 2776 O O . PRO A 1 350 ? 38.930 -11.006 -76.236 1.00 52.81 350 PRO A O 1
ATOM 2779 N N . GLU A 1 351 ? 40.161 -10.264 -74.495 1.00 47.25 351 GLU A N 1
ATOM 2780 C CA . GLU A 1 351 ? 39.251 -10.622 -73.384 1.00 47.25 351 GLU A CA 1
ATOM 2781 C C . GLU A 1 351 ? 38.578 -9.369 -72.807 1.00 47.25 351 GLU A C 1
ATOM 2783 O O . GLU A 1 351 ? 39.271 -8.324 -72.716 1.00 47.25 351 GLU A O 1
#